Protein AF-0000000081231883 (afdb_homodimer)

pLDDT: mean 82.98, std 21.29, range [18.45, 96.56]

InterPro domains:
  IPR006917 SOUL heme-binding protein [PF04832] (1-91)
  IPR006917 SOUL heme-binding protein [PTHR11220] (1-91)
  IPR011256 Regulatory factor, effector binding domain superfamily [G3DSA:3.20.80.10] (1-98)
  IPR011256 Regulatory factor, effector binding domain superfamily [SSF55136] (1-93)

Radius of gyration: 17.08 Å; Cα contacts (8 Å, |Δi|>4): 357; chains: 2; bounding box: 40×40×47 Å

Secondary structure (DSSP, 8-state):
------TTS-TTSPP-SSTTEEEEEE--EEEEEEEE-S---HHHHHHHHHHHHHHHHS-SSEEEPTTPPPEEEE-PPTT--GGG--EEEEEEEEE---/------SSS-TTS---SSTTEEEEEE--EEEEEEEE-S---HHHHHHHHHHHHHHHHS-SSEEEPTTPPPEEEE-PPTT--GGG--EEEEEEEEE---

Solvent-accessible surface area (backbone atoms only — not comparable to full-atom values): 11205 Å² total; per-residue (Å²): 135,68,79,68,52,58,70,73,70,61,92,72,54,71,62,47,91,48,85,66,35,40,58,46,54,44,72,52,48,42,31,37,36,37,70,47,60,40,76,92,42,49,66,55,50,47,53,52,48,52,51,48,53,56,52,36,70,70,36,88,54,41,34,72,36,87,88,50,61,58,33,38,39,35,61,57,62,67,81,58,54,47,86,73,26,54,32,34,41,36,34,43,38,40,69,55,78,132,133,72,78,68,53,60,72,74,72,63,92,72,54,71,62,45,93,47,86,66,34,39,56,46,58,42,74,53,49,40,30,37,34,36,70,47,60,40,76,91,42,50,66,55,49,49,53,52,48,51,51,50,52,55,51,36,72,69,35,87,54,41,34,71,36,86,89,50,62,59,33,38,40,37,63,59,62,68,81,57,55,48,86,76,27,53,34,34,43,36,34,42,38,39,69,54,78,128

Foldseek 3Di:
DDPPLPPPPDPPDDQDPDVVDGDGDDDDFAKDKDKDFFDDDPVVLVVVVVVRQVVQVPDQFKHFPPPWDKDKDWDDDPPPDRRPTMIMIMTTMDTDDD/DPPPLPPPPDPPDDQDPDVVDGDGDDDDFAKDKDKDFFDDDPVVLVVVVVVRQVVQVPDQFKHFPPPWDKDKDWDDDPPPDRRPTMIMIMTTMDTDDD

Sequence (196 aa):
MSFVMPSKYGANLPLPKDPTVRVEEVPGRVVAVVAFSGFVTDEEVKQRELKLRNALKKDPEFRVKHSAPVEVAQYNPPFTLPFTRRNEIALEVERKEEMSFVMPSKYGANLPLPKDPTVRVEEVPGRVVAVVAFSGFVTDEEVKQRELKLRNALKKDPEFRVKHSAPVEVAQYNPPFTLPFTRRNEIALEVERKEE

Structure (mmCIF, N/CA/C/O backbone):
data_AF-0000000081231883-model_v1
#
loop_
_entity.id
_entity.type
_entity.pdbx_description
1 polymer 'SOUL heme-binding family protein'
#
loop_
_atom_site.group_PDB
_atom_site.id
_atom_site.type_symbol
_atom_site.label_atom_id
_atom_site.label_alt_id
_atom_site.label_comp_id
_atom_site.label_asym_id
_atom_site.label_entity_id
_atom_site.label_seq_id
_atom_site.pdbx_PDB_ins_code
_atom_site.Cartn_x
_atom_site.Cartn_y
_atom_site.Cartn_z
_atom_site.occupancy
_atom_site.B_iso_or_equiv
_atom_site.auth_seq_id
_atom_site.auth_comp_id
_atom_site.auth_asym_id
_atom_site.auth_atom_id
_atom_site.pdbx_PDB_model_num
ATOM 1 N N . MET A 1 1 ? 9.781 12.938 -6.383 1 18.89 1 MET A N 1
ATOM 2 C CA . MET A 1 1 ? 9.867 12.234 -5.109 1 18.89 1 MET A CA 1
ATOM 3 C C . MET A 1 1 ? 9.773 10.727 -5.312 1 18.89 1 MET A C 1
ATOM 5 O O . MET A 1 1 ? 8.703 10.211 -5.648 1 18.89 1 MET A O 1
ATOM 9 N N . SER A 1 2 ? 10.789 10.102 -5.738 1 21.36 2 SER A N 1
ATOM 10 C CA . SER A 1 2 ? 11.039 8.852 -6.449 1 21.36 2 SER A CA 1
ATOM 11 C C . SER A 1 2 ? 10.836 7.648 -5.539 1 21.36 2 SER A C 1
ATOM 13 O O . SER A 1 2 ? 11.266 7.656 -4.383 1 21.36 2 SER A O 1
ATOM 15 N N . PHE A 1 3 ? 9.586 7.223 -5.434 1 26.95 3 PHE A N 1
ATOM 16 C CA . PHE A 1 3 ? 9.664 5.906 -4.809 1 26.95 3 PHE A CA 1
ATOM 17 C C . PHE A 1 3 ? 10.984 5.227 -5.129 1 26.95 3 PHE A C 1
ATOM 19 O O . PHE A 1 3 ? 11.266 4.91 -6.285 1 26.95 3 PHE A O 1
ATOM 26 N N . VAL A 1 4 ? 11.812 5.648 -4.336 1 29.12 4 VAL A N 1
ATOM 27 C CA . VAL A 1 4 ? 13.117 5.027 -4.5 1 29.12 4 VAL A CA 1
ATOM 28 C C . VAL A 1 4 ? 12.984 3.508 -4.391 1 29.12 4 VAL A C 1
ATOM 30 O O . VAL A 1 4 ? 12.516 2.994 -3.375 1 29.12 4 VAL A O 1
ATOM 33 N N . MET A 1 5 ? 12.562 2.932 -5.465 1 30.22 5 MET A N 1
ATOM 34 C CA . MET A 1 5 ? 12.797 1.498 -5.598 1 30.22 5 MET A CA 1
ATOM 35 C C . MET A 1 5 ? 14.086 1.092 -4.879 1 30.22 5 MET A C 1
ATOM 37 O O . MET A 1 5 ? 15.133 1.703 -5.082 1 30.22 5 MET A O 1
ATOM 41 N N . PRO A 1 6 ? 13.984 0.794 -3.664 1 32.59 6 PRO A N 1
ATOM 42 C CA . PRO A 1 6 ? 15.32 0.32 -3.301 1 32.59 6 PRO A CA 1
ATOM 43 C C . PRO A 1 6 ? 16.031 -0.382 -4.457 1 32.59 6 PRO A C 1
ATOM 45 O O . PRO A 1 6 ? 15.383 -0.932 -5.344 1 32.59 6 PRO A O 1
ATOM 48 N N . SER A 1 7 ? 17.203 0.118 -4.773 1 32.75 7 SER A N 1
ATOM 49 C CA . SER A 1 7 ? 18.141 -0.176 -5.852 1 32.75 7 SER A CA 1
ATOM 50 C C . SER A 1 7 ? 18.328 -1.679 -6.039 1 32.75 7 SER A C 1
ATOM 52 O O . SER A 1 7 ? 18.984 -2.119 -6.977 1 32.75 7 SER A O 1
ATOM 54 N N . LYS A 1 8 ? 18.094 -2.334 -4.934 1 32.94 8 LYS A N 1
ATOM 55 C CA . LYS A 1 8 ? 18.781 -3.584 -5.242 1 32.94 8 LYS A CA 1
ATOM 56 C C . LYS A 1 8 ? 18.078 -4.336 -6.367 1 32.94 8 LYS A C 1
ATOM 58 O O . LYS A 1 8 ? 18.609 -5.312 -6.898 1 32.94 8 LYS A O 1
ATOM 63 N N . TYR A 1 9 ? 16.828 -4.766 -6.141 1 35.31 9 TYR A N 1
ATOM 64 C CA . TYR A 1 9 ? 16.391 -5.406 -7.375 1 35.31 9 TYR A CA 1
ATOM 65 C C . TYR A 1 9 ? 16.328 -4.402 -8.523 1 35.31 9 TYR A C 1
ATOM 67 O O . TYR A 1 9 ? 15.938 -3.252 -8.32 1 35.31 9 TYR A O 1
ATOM 75 N N . GLY A 1 10 ? 17.094 -4.676 -9.68 1 36.62 10 GLY A N 1
ATOM 76 C CA . GLY A 1 10 ? 17.75 -4.191 -10.883 1 36.62 10 GLY A CA 1
ATOM 77 C C . GLY A 1 10 ? 16.844 -3.365 -11.766 1 36.62 10 GLY A C 1
ATOM 78 O O . GLY A 1 10 ? 15.609 -3.459 -11.672 1 36.62 10 GLY A O 1
ATOM 79 N N . ALA A 1 11 ? 17.281 -2.141 -12.25 1 43.47 11 ALA A N 1
ATOM 80 C CA . ALA A 1 11 ? 17.078 -1.302 -13.43 1 43.47 11 ALA A CA 1
ATOM 81 C C . ALA A 1 11 ? 16.406 -2.084 -14.547 1 43.47 11 ALA A C 1
ATOM 83 O O . ALA A 1 11 ? 15.875 -1.494 -15.5 1 43.47 11 ALA A O 1
ATOM 84 N N . ASN A 1 12 ? 16.656 -3.355 -14.414 1 45.56 12 ASN A N 1
ATOM 85 C CA . ASN A 1 12 ? 16.484 -4.047 -15.688 1 45.56 12 ASN A CA 1
ATOM 86 C C . ASN A 1 12 ? 15.094 -4.66 -15.805 1 45.56 12 ASN A C 1
ATOM 88 O O . ASN A 1 12 ? 14.898 -5.633 -16.547 1 45.56 12 ASN A O 1
ATOM 92 N N . LEU A 1 13 ? 14.305 -4.266 -14.781 1 55.81 13 LEU A N 1
ATOM 93 C CA . LEU A 1 13 ? 13.062 -4.969 -15.102 1 55.81 13 LEU A CA 1
ATOM 94 C C . LEU A 1 13 ? 12.352 -4.305 -16.281 1 55.81 13 LEU A C 1
ATOM 96 O O . LEU A 1 13 ? 12.188 -3.084 -16.297 1 55.81 13 LEU A O 1
ATOM 100 N N . PRO A 1 14 ? 12.242 -5.039 -17.344 1 53.84 14 PRO A N 1
ATOM 101 C CA . PRO A 1 14 ? 11.57 -4.473 -18.531 1 53.84 14 PRO A CA 1
ATOM 102 C C . PRO A 1 14 ? 10.219 -3.846 -18.188 1 53.84 14 PRO A C 1
ATOM 104 O O . PRO A 1 14 ? 9.562 -4.258 -17.234 1 53.84 14 PRO A O 1
ATOM 107 N N . LEU A 1 15 ? 10.016 -2.566 -18.422 1 58.22 15 LEU A N 1
ATOM 108 C CA . LEU A 1 15 ? 8.719 -1.905 -18.391 1 58.22 15 LEU A CA 1
ATOM 109 C C . LEU A 1 15 ? 7.715 -2.631 -19.281 1 58.22 15 LEU A C 1
ATOM 111 O O . LEU A 1 15 ? 8.062 -3.088 -20.359 1 58.22 15 LEU A O 1
ATOM 115 N N . PRO A 1 16 ? 6.48 -2.963 -18.547 1 58.5 16 PRO A N 1
ATOM 116 C CA . PRO A 1 16 ? 5.445 -3.475 -19.453 1 58.5 16 PRO A CA 1
ATOM 117 C C . PRO A 1 16 ? 5.324 -2.65 -20.734 1 58.5 16 PRO A C 1
ATOM 119 O O . PRO A 1 16 ? 5.836 -1.53 -20.797 1 58.5 16 PRO A O 1
ATOM 122 N N . LYS A 1 17 ? 4.82 -3.229 -21.75 1 64.25 17 LYS A N 1
ATOM 123 C CA . LYS A 1 17 ? 4.633 -2.557 -23.031 1 64.25 17 LYS A CA 1
ATOM 124 C C . LYS A 1 17 ? 3.805 -1.285 -22.875 1 64.25 17 LYS A C 1
ATOM 126 O O . LYS A 1 17 ? 3.961 -0.334 -23.641 1 64.25 17 LYS A O 1
ATOM 131 N N . ASP A 1 18 ? 2.961 -1.372 -21.797 1 70.69 18 ASP A N 1
ATOM 132 C CA . ASP A 1 18 ? 2.207 -0.158 -21.5 1 70.69 18 ASP A CA 1
ATOM 133 C C . ASP A 1 18 ? 2.99 0.762 -20.562 1 70.69 18 ASP A C 1
ATOM 135 O O . ASP A 1 18 ? 3.303 0.385 -19.422 1 70.69 18 ASP A O 1
ATOM 139 N N . PRO A 1 19 ? 3.342 1.934 -21.062 1 76.88 19 PRO A N 1
ATOM 140 C CA . PRO A 1 19 ? 4.227 2.834 -20.312 1 76.88 19 PRO A CA 1
ATOM 141 C C . PRO A 1 19 ? 3.623 3.303 -19 1 76.88 19 PRO A C 1
ATOM 143 O O . PRO A 1 19 ? 4.336 3.83 -18.141 1 76.88 19 PRO A O 1
ATOM 146 N N . THR A 1 20 ? 2.293 3.115 -18.875 1 82.75 20 THR A N 1
ATOM 147 C CA . THR A 1 20 ? 1.667 3.576 -17.641 1 82.75 20 THR A CA 1
ATOM 148 C C . THR A 1 20 ? 1.745 2.504 -16.547 1 82.75 20 THR A C 1
ATOM 150 O O . THR A 1 20 ? 1.49 2.779 -15.383 1 82.75 20 THR A O 1
ATOM 153 N N . VAL A 1 21 ? 2.125 1.306 -17 1 88.5 21 VAL A N 1
ATOM 154 C CA . VAL A 1 21 ? 2.248 0.185 -16.062 1 88.5 21 VAL A CA 1
ATOM 155 C C . VAL A 1 21 ? 3.725 -0.107 -15.805 1 88.5 21 VAL A C 1
ATOM 157 O O . VAL A 1 21 ? 4.523 -0.193 -16.734 1 88.5 21 VAL A O 1
ATOM 160 N N . ARG A 1 22 ? 4.082 -0.199 -14.594 1 91.81 22 ARG A N 1
ATOM 161 C CA . ARG A 1 22 ? 5.457 -0.528 -14.234 1 91.81 22 ARG A CA 1
ATOM 162 C C . ARG A 1 22 ? 5.5 -1.7 -13.258 1 91.81 22 ARG A C 1
ATOM 164 O O . ARG A 1 22 ? 4.598 -1.863 -12.43 1 91.81 22 ARG A O 1
ATOM 171 N N . VAL A 1 23 ? 6.551 -2.516 -13.445 1 92.38 23 VAL A N 1
ATOM 172 C CA . VAL A 1 23 ? 6.816 -3.578 -12.484 1 92.38 23 VAL A CA 1
ATOM 173 C C . VAL A 1 23 ? 7.984 -3.18 -11.578 1 92.38 23 VAL A C 1
ATOM 175 O O . VAL A 1 23 ? 9.023 -2.723 -12.07 1 92.38 23 VAL A O 1
ATOM 178 N N . GLU A 1 24 ? 7.723 -3.27 -10.258 1 93 24 GLU A N 1
ATOM 179 C CA . GLU A 1 24 ? 8.789 -2.877 -9.344 1 93 24 GLU A CA 1
ATOM 180 C C . GLU A 1 24 ? 8.891 -3.848 -8.172 1 93 24 GLU A C 1
ATOM 182 O O . GLU A 1 24 ? 7.91 -4.5 -7.809 1 93 24 GLU A O 1
ATOM 187 N N . GLU A 1 25 ? 10.078 -3.918 -7.672 1 92.88 25 GLU A N 1
ATOM 188 C CA . GLU A 1 25 ? 10.32 -4.672 -6.445 1 92.88 25 GLU A CA 1
ATOM 189 C C . GLU A 1 25 ? 10.18 -3.787 -5.211 1 92.88 25 GLU A C 1
ATOM 191 O O . GLU A 1 25 ? 10.781 -2.717 -5.137 1 92.88 25 GLU A O 1
ATOM 196 N N . VAL A 1 26 ? 9.414 -4.238 -4.309 1 92.62 26 VAL A N 1
ATOM 197 C CA . VAL A 1 26 ? 9.211 -3.537 -3.045 1 92.62 26 VAL A CA 1
ATOM 198 C C . VAL A 1 26 ? 9.938 -4.277 -1.922 1 92.62 26 VAL A C 1
ATOM 200 O O . VAL A 1 26 ? 9.625 -5.434 -1.633 1 92.62 26 VAL A O 1
ATOM 203 N N . PRO A 1 27 ? 10.914 -3.568 -1.324 1 93.25 27 PRO A N 1
ATOM 204 C CA . PRO A 1 27 ? 11.641 -4.223 -0.233 1 93.25 27 PRO A CA 1
ATOM 205 C C . PRO A 1 27 ? 10.766 -4.453 1.001 1 93.25 27 PRO A C 1
ATOM 207 O O . PRO A 1 27 ? 9.789 -3.734 1.213 1 93.25 27 PRO A O 1
ATOM 210 N N . GLY A 1 28 ? 11.141 -5.426 1.698 1 92.69 28 GLY A N 1
ATOM 211 C CA . GLY A 1 28 ? 10.492 -5.629 2.984 1 92.69 28 GLY A CA 1
ATOM 212 C C . GLY A 1 28 ? 10.719 -4.488 3.953 1 92.69 28 GLY A C 1
ATOM 213 O O . GLY A 1 28 ? 11.703 -3.754 3.84 1 92.69 28 GLY A O 1
ATOM 214 N N . ARG A 1 29 ? 9.797 -4.309 4.926 1 93.38 29 ARG A N 1
ATOM 215 C CA . ARG A 1 29 ? 9.867 -3.23 5.906 1 93.38 29 ARG A CA 1
ATOM 216 C C . ARG A 1 29 ? 9.016 -3.545 7.133 1 93.38 29 ARG A C 1
ATOM 218 O O . ARG A 1 29 ? 8.211 -4.477 7.109 1 93.38 29 ARG A O 1
ATOM 225 N N . VAL A 1 30 ? 9.328 -2.771 8.148 1 93.81 30 VAL A N 1
ATOM 226 C CA . VAL A 1 30 ? 8.492 -2.84 9.344 1 93.81 30 VAL A CA 1
ATOM 227 C C . VAL A 1 30 ? 7.59 -1.607 9.414 1 93.81 30 VAL A C 1
ATOM 229 O O . VAL A 1 30 ? 8.062 -0.478 9.258 1 93.81 30 VAL A O 1
ATOM 232 N N . VAL A 1 31 ? 6.25 -1.899 9.656 1 95.62 31 VAL A N 1
ATOM 233 C CA . VAL A 1 31 ? 5.316 -0.778 9.656 1 95.62 31 VAL A CA 1
ATOM 234 C C . VAL A 1 31 ? 4.414 -0.858 10.891 1 95.62 31 VAL A C 1
ATOM 236 O O . VAL A 1 31 ? 4.129 -1.95 11.383 1 95.62 31 VAL A O 1
ATOM 239 N N . ALA A 1 32 ? 4.047 0.25 11.406 1 95.5 32 ALA A N 1
ATOM 240 C CA . ALA A 1 32 ? 2.93 0.382 12.336 1 95.5 32 ALA A CA 1
ATOM 241 C C . ALA A 1 32 ? 1.638 0.726 11.602 1 95.5 32 ALA A C 1
ATOM 243 O O . ALA A 1 32 ? 1.637 1.562 10.688 1 95.5 32 ALA A O 1
ATOM 244 N N . VAL A 1 33 ? 0.572 0.059 12.023 1 95.94 33 VAL A N 1
ATOM 245 C CA . VAL A 1 33 ? -0.649 0.17 11.234 1 95.94 33 VAL A CA 1
ATOM 246 C C . VAL A 1 33 ? -1.846 0.386 12.164 1 95.94 33 VAL A C 1
ATOM 248 O O . VAL A 1 33 ? -1.903 -0.183 13.258 1 95.94 33 VAL A O 1
ATOM 251 N N . VAL A 1 34 ? -2.742 1.248 11.719 1 95 34 VAL A N 1
ATOM 252 C CA . VAL A 1 34 ? -4.086 1.326 12.281 1 95 34 VAL A CA 1
ATOM 253 C C . VAL A 1 34 ? -5.121 1.05 11.195 1 95 34 VAL A C 1
ATOM 255 O O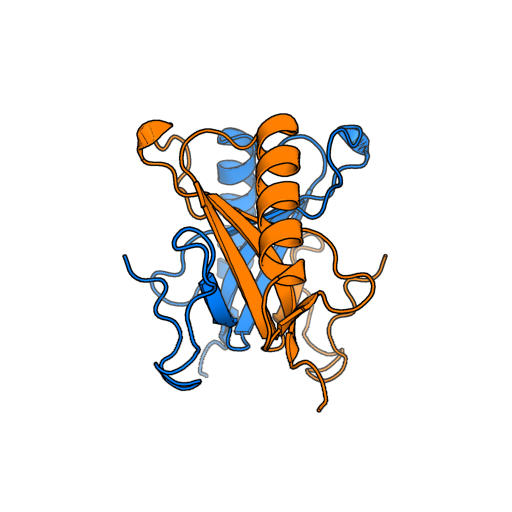 . VAL A 1 34 ? -5.043 1.613 10.102 1 95 34 VAL A O 1
ATOM 258 N N . ALA A 1 35 ? -5.977 0.111 11.438 1 93.5 35 ALA A N 1
ATOM 259 C CA . ALA A 1 35 ? -7.047 -0.228 10.5 1 93.5 35 ALA A CA 1
ATOM 260 C C . ALA A 1 35 ? -8.352 0.465 10.891 1 93.5 35 ALA A C 1
ATOM 262 O O . ALA A 1 35 ? -8.57 0.782 12.062 1 93.5 35 ALA A O 1
ATOM 263 N N . PHE A 1 36 ? -9.164 0.771 9.867 1 94.19 36 PHE A N 1
ATOM 264 C CA . PHE A 1 36 ? -10.477 1.352 10.086 1 94.19 36 PHE A CA 1
ATOM 265 C C . PHE A 1 36 ? -11.414 1.04 8.922 1 94.19 36 PHE A C 1
ATOM 267 O O . PHE A 1 36 ? -10.961 0.68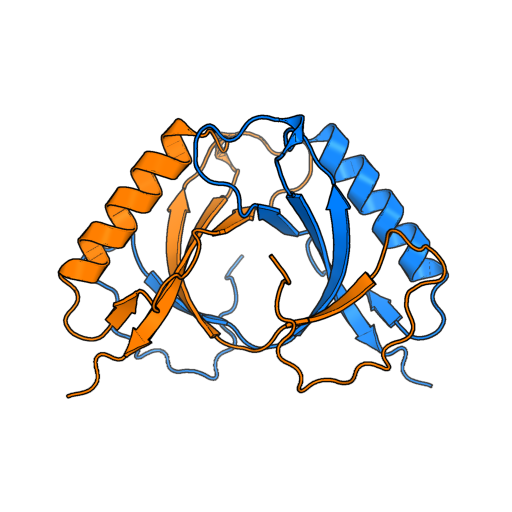6 7.836 1 94.19 36 PHE A O 1
ATOM 274 N N . SER A 1 37 ? -12.688 1.144 9.156 1 93.81 37 SER A N 1
ATOM 275 C CA . SER A 1 37 ? -13.688 0.882 8.125 1 93.81 37 SER A CA 1
ATOM 276 C C . SER A 1 37 ? -14.273 2.182 7.582 1 93.81 37 SER A C 1
ATOM 278 O O . SER A 1 37 ? -13.898 3.27 8.023 1 93.81 37 SER A O 1
ATOM 280 N N . GLY A 1 38 ? -15.055 2.02 6.5 1 93.94 38 GLY A N 1
ATOM 281 C CA . GLY A 1 38 ? -15.68 3.191 5.914 1 93.94 38 GLY A CA 1
ATOM 282 C C . GLY A 1 38 ? -14.891 3.773 4.758 1 93.94 38 GLY A C 1
ATOM 283 O O . GLY A 1 38 ? -14.07 3.084 4.148 1 93.94 38 GLY A O 1
ATOM 284 N N . PHE A 1 39 ? -15.172 5.016 4.441 1 92.75 39 PHE A N 1
ATOM 285 C CA . PHE A 1 39 ? -14.5 5.691 3.338 1 92.75 39 PHE A CA 1
ATOM 286 C C . PHE A 1 39 ? -13.242 6.41 3.824 1 92.75 39 PHE A C 1
ATOM 288 O O . PHE A 1 39 ? -13.234 6.984 4.914 1 92.75 39 PHE A O 1
ATOM 295 N N . VAL A 1 40 ? -12.305 6.391 3.018 1 94.38 40 VAL A N 1
ATOM 296 C CA . VAL A 1 40 ? -11.086 7.145 3.293 1 94.38 40 VAL A CA 1
ATOM 297 C C . VAL A 1 40 ? -11.297 8.617 2.941 1 94.38 40 VAL A C 1
ATOM 299 O O . VAL A 1 40 ? -11.461 8.961 1.769 1 94.38 40 VAL A O 1
ATOM 302 N N . THR A 1 41 ? -11.367 9.469 3.938 1 94.44 41 THR A N 1
ATOM 303 C CA . THR A 1 41 ? -11.406 10.914 3.771 1 94.44 41 THR A CA 1
ATOM 304 C C . THR A 1 41 ? -10.141 11.555 4.34 1 94.44 41 THR A C 1
ATOM 306 O O . THR A 1 41 ? -9.438 10.945 5.145 1 94.44 41 THR A O 1
ATOM 309 N N . ASP A 1 42 ? -9.883 12.781 3.936 1 95.12 42 ASP A N 1
ATOM 310 C CA . ASP A 1 42 ? -8.727 13.492 4.465 1 95.12 42 ASP A CA 1
ATOM 311 C C . ASP A 1 42 ? -8.812 13.633 5.98 1 95.12 42 ASP A C 1
ATOM 313 O O . ASP A 1 42 ? -7.797 13.57 6.676 1 95.12 42 ASP A O 1
ATOM 317 N N . GLU A 1 43 ? -9.961 13.867 6.449 1 96.25 43 GLU A N 1
ATOM 318 C CA . GLU A 1 43 ? -10.156 13.984 7.891 1 96.25 43 GLU A CA 1
ATOM 319 C C . GLU A 1 43 ? -9.844 12.672 8.602 1 96.25 43 GLU A C 1
ATOM 321 O O . GLU A 1 43 ? -9.195 12.664 9.648 1 96.25 43 GLU A O 1
ATOM 326 N N . GLU A 1 44 ? -10.344 11.523 8.062 1 95.38 44 GLU A N 1
ATOM 327 C CA . GLU A 1 44 ? -10.055 10.211 8.633 1 95.38 44 GLU A CA 1
ATOM 328 C C . GLU A 1 44 ? -8.555 9.93 8.633 1 95.38 44 GLU A C 1
ATOM 330 O O . GLU A 1 44 ? -8.008 9.43 9.617 1 95.38 44 GLU A O 1
ATOM 335 N N . VAL A 1 45 ? -7.953 10.305 7.57 1 96.25 45 VAL A N 1
ATOM 336 C CA . VAL A 1 45 ? -6.516 10.078 7.445 1 96.25 45 VAL A CA 1
ATOM 337 C C . VAL A 1 45 ? -5.77 10.891 8.5 1 96.25 45 VAL A C 1
ATOM 339 O O . VAL A 1 45 ? -4.898 10.359 9.195 1 96.25 45 VAL A O 1
ATOM 342 N N . LYS A 1 46 ? -6.098 12.094 8.617 1 96.56 46 LYS A N 1
ATOM 343 C CA . LYS A 1 46 ? -5.449 12.961 9.602 1 96.56 46 LYS A CA 1
ATOM 344 C C . LYS A 1 46 ? -5.621 12.414 11.016 1 96.56 46 LYS A C 1
ATOM 346 O O . LYS A 1 46 ? -4.656 12.336 11.773 1 96.56 46 LYS A O 1
ATOM 351 N N . GLN A 1 47 ? -6.773 12.062 11.375 1 96 47 GLN A N 1
ATOM 352 C CA . GLN A 1 47 ? -7.078 11.57 12.711 1 96 47 GLN A CA 1
ATOM 353 C C . GLN A 1 47 ? -6.328 10.273 13 1 96 47 GLN A C 1
ATOM 355 O O . GLN A 1 47 ? -5.727 10.117 14.062 1 96 47 GLN A O 1
ATOM 360 N N . ARG A 1 48 ? -6.398 9.312 12.062 1 95.31 48 ARG A N 1
ATOM 361 C CA . ARG A 1 48 ? -5.75 8.016 12.266 1 95.31 48 ARG A CA 1
ATOM 362 C C . ARG A 1 48 ? -4.234 8.164 12.297 1 95.31 48 ARG A C 1
ATOM 364 O O . ARG A 1 48 ? -3.551 7.461 13.047 1 95.31 48 ARG A O 1
ATOM 371 N N . GLU A 1 49 ? -3.77 9.07 11.438 1 95.19 49 GLU A N 1
ATOM 372 C CA . GLU A 1 49 ? -2.336 9.336 11.469 1 95.19 49 GLU A CA 1
ATOM 373 C C . GLU A 1 49 ? -1.909 9.883 12.836 1 95.19 49 GLU A C 1
ATOM 375 O O . GLU A 1 49 ? -0.897 9.445 13.391 1 95.19 49 GLU A O 1
ATOM 380 N N . LEU A 1 50 ? -2.604 10.875 13.312 1 94.75 50 LEU A N 1
ATOM 381 C CA . LEU A 1 50 ? -2.293 11.445 14.625 1 94.75 50 LEU A CA 1
ATOM 382 C C . LEU A 1 50 ? -2.318 10.375 15.703 1 94.75 50 LEU A C 1
ATOM 384 O O . LEU A 1 50 ? -1.422 10.32 16.547 1 94.75 50 LEU A O 1
ATOM 388 N N . LYS A 1 51 ? -3.311 9.562 15.641 1 94.38 51 LYS A N 1
ATOM 389 C CA . LYS A 1 51 ? -3.408 8.461 16.594 1 94.38 51 LYS A CA 1
ATOM 390 C C . LYS A 1 51 ? -2.184 7.555 16.516 1 94.38 51 LYS A C 1
ATOM 392 O O . LYS A 1 51 ? -1.617 7.176 17.547 1 94.38 51 LYS A O 1
ATOM 397 N N . LEU A 1 52 ? -1.804 7.242 15.375 1 94.75 52 LEU A N 1
ATOM 398 C CA . LEU A 1 52 ? -0.669 6.359 15.133 1 94.75 52 LEU A CA 1
ATOM 399 C C . LEU A 1 52 ? 0.626 6.988 15.641 1 94.75 52 LEU A C 1
ATOM 401 O O . LEU A 1 52 ? 1.401 6.344 16.344 1 94.75 52 LEU A O 1
ATOM 405 N N . ARG A 1 53 ? 0.81 8.2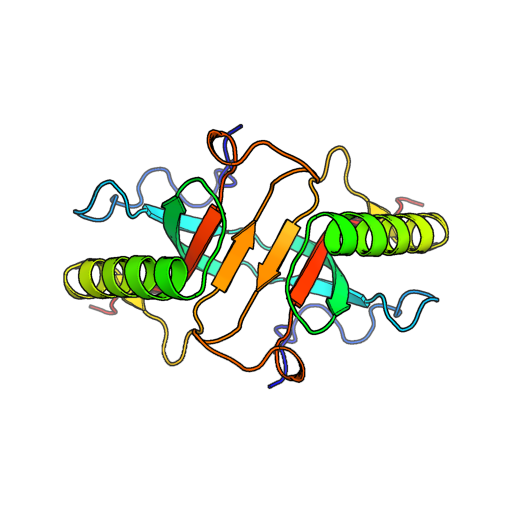03 15.312 1 94.38 53 ARG A N 1
ATOM 406 C CA . ARG A 1 53 ? 2.023 8.898 15.727 1 94.38 53 ARG A CA 1
ATOM 407 C C . ARG A 1 53 ? 2.082 9.047 17.25 1 94.38 53 ARG A C 1
ATOM 409 O O . ARG A 1 53 ? 3.146 8.891 17.844 1 94.38 53 ARG A O 1
ATOM 416 N N . ASN A 1 54 ? 1.008 9.383 17.844 1 94.19 54 ASN A N 1
ATOM 417 C CA . ASN A 1 54 ? 0.96 9.5 19.297 1 94.19 54 ASN A CA 1
ATOM 418 C C . ASN A 1 54 ? 1.265 8.164 19.969 1 94.19 54 ASN A C 1
ATOM 420 O O . ASN A 1 54 ? 1.973 8.125 20.984 1 94.19 54 ASN A O 1
ATOM 424 N N . ALA A 1 55 ? 0.686 7.09 19.453 1 92.88 55 ALA A N 1
ATOM 425 C CA . ALA A 1 55 ? 0.948 5.758 19.984 1 92.88 55 ALA A CA 1
ATOM 426 C C . ALA A 1 55 ? 2.43 5.406 19.891 1 92.88 55 ALA A C 1
ATOM 428 O O . ALA A 1 55 ? 2.996 4.809 20.812 1 92.88 55 ALA A O 1
ATOM 429 N N . LEU A 1 56 ? 3.012 5.773 18.828 1 93.31 56 LEU A N 1
ATOM 430 C CA . LEU A 1 56 ? 4.406 5.43 18.578 1 93.31 56 LEU A CA 1
ATOM 431 C C . LEU A 1 56 ? 5.336 6.262 19.469 1 93.31 56 LEU A C 1
ATOM 433 O O . LEU A 1 56 ? 6.434 5.816 19.812 1 93.31 56 LEU A O 1
ATOM 437 N N . LYS A 1 57 ? 4.891 7.469 19.734 1 92.38 57 LYS A N 1
ATOM 438 C CA . LYS A 1 57 ? 5.66 8.305 20.656 1 92.38 57 LYS A CA 1
ATOM 439 C C . LYS A 1 57 ? 5.789 7.652 22.031 1 92.38 57 LYS A C 1
ATOM 441 O O . LYS A 1 57 ? 6.824 7.777 22.688 1 92.38 57 LYS A O 1
ATOM 446 N N . LYS A 1 58 ? 4.824 6.934 22.344 1 90.25 58 LYS A N 1
ATOM 447 C CA . LYS A 1 58 ? 4.785 6.312 23.656 1 90.25 58 LYS A CA 1
ATOM 448 C C . LYS A 1 58 ? 5.363 4.898 23.625 1 90.25 58 LYS A C 1
ATOM 450 O O . LYS A 1 58 ? 5.496 4.246 24.656 1 90.25 58 LYS A O 1
ATOM 455 N N . ASP A 1 59 ? 5.594 4.41 22.5 1 89.44 59 ASP A N 1
ATOM 456 C CA . ASP A 1 59 ? 6.098 3.051 22.344 1 89.44 59 ASP A CA 1
ATOM 457 C C . ASP A 1 59 ? 7.574 2.963 22.734 1 89.44 59 ASP A C 1
ATOM 459 O O . ASP A 1 59 ? 8.383 3.781 22.312 1 89.44 59 ASP A O 1
ATOM 463 N N . PRO A 1 60 ? 7.879 2.01 23.516 1 89.44 60 PRO A N 1
ATOM 464 C CA . PRO A 1 60 ? 9.266 1.925 24 1 89.44 60 PRO A CA 1
ATOM 465 C C . PRO A 1 60 ? 10.195 1.249 23 1 89.44 60 PRO A C 1
ATOM 467 O O . PRO A 1 60 ? 11.414 1.35 23.109 1 89.44 60 PRO A O 1
ATOM 470 N N . GLU A 1 61 ? 9.703 0.61 21.984 1 90.69 61 GLU A N 1
ATOM 471 C CA . GLU A 1 61 ? 10.523 -0.254 21.141 1 90.69 61 GLU A CA 1
ATOM 472 C C . GLU A 1 61 ? 10.672 0.331 19.734 1 90.69 61 GLU A C 1
ATOM 474 O O . GLU A 1 61 ? 11.695 0.134 19.078 1 90.69 61 GLU A O 1
ATOM 479 N N . PHE A 1 62 ? 9.617 1.028 19.375 1 93.25 62 PHE A N 1
ATOM 480 C CA . PHE A 1 62 ? 9.625 1.46 17.984 1 93.25 62 PHE A CA 1
ATOM 481 C C . PHE A 1 62 ? 9.469 2.973 17.875 1 93.25 62 PHE A C 1
ATOM 483 O O . PHE A 1 62 ? 8.82 3.592 18.719 1 93.25 62 PHE A O 1
ATOM 490 N N . ARG A 1 63 ? 10.078 3.506 16.812 1 94.38 63 ARG A N 1
ATOM 491 C CA . ARG A 1 63 ? 9.898 4.902 16.422 1 94.38 63 ARG A CA 1
ATOM 492 C C . ARG A 1 63 ? 9.664 5.031 14.93 1 94.38 63 ARG A C 1
ATOM 494 O O . ARG A 1 63 ? 10.047 4.148 14.156 1 94.38 63 ARG A O 1
ATOM 501 N N . VAL A 1 64 ? 9.023 6.102 14.633 1 95 64 VAL A N 1
ATOM 502 C CA . VAL A 1 64 ? 8.789 6.371 13.219 1 95 64 VAL A CA 1
ATOM 503 C C . VAL A 1 64 ? 10.125 6.629 12.523 1 95 64 VAL A C 1
ATOM 505 O O . VAL A 1 64 ? 10.961 7.375 13.023 1 95 64 VAL A O 1
ATOM 508 N N . LYS A 1 65 ? 10.266 5.914 11.367 1 94.75 65 LYS A N 1
ATOM 509 C CA . LYS A 1 65 ? 11.445 6.219 10.57 1 94.75 65 LYS A CA 1
ATOM 510 C C . LYS A 1 65 ? 11.453 7.68 10.125 1 94.75 65 LYS A C 1
ATOM 512 O O . LYS A 1 65 ? 10.406 8.227 9.766 1 94.75 65 LYS A O 1
ATOM 517 N N . HIS A 1 66 ? 12.648 8.172 10.078 1 90 66 HIS A N 1
ATOM 518 C CA . HIS A 1 66 ? 12.797 9.57 9.719 1 90 66 HIS A CA 1
ATOM 519 C C . HIS A 1 66 ? 12.164 9.859 8.359 1 90 66 HIS A C 1
ATOM 521 O O . HIS A 1 66 ? 12.422 9.156 7.383 1 90 66 HIS A O 1
ATOM 527 N N . SER A 1 67 ? 11.266 10.844 8.32 1 86.94 67 SER A N 1
ATOM 528 C CA . SER A 1 67 ? 10.633 11.383 7.125 1 86.94 67 SER A CA 1
ATOM 529 C C . SER A 1 67 ? 9.758 10.328 6.445 1 86.94 67 SER A C 1
ATOM 531 O O . SER A 1 67 ? 9.562 10.367 5.23 1 86.94 67 SER A O 1
ATOM 533 N N . ALA A 1 68 ? 9.352 9.359 7.266 1 89.56 68 ALA A N 1
ATOM 534 C CA . ALA A 1 68 ? 8.445 8.367 6.691 1 89.56 68 ALA A CA 1
ATOM 535 C C . ALA A 1 68 ? 7.09 8.992 6.352 1 89.56 68 ALA A C 1
ATOM 537 O O . ALA A 1 68 ? 6.438 9.578 7.219 1 89.56 68 ALA A O 1
ATOM 538 N N . PRO A 1 69 ? 6.691 8.883 5.137 1 90.44 69 PRO A N 1
ATOM 539 C CA . PRO A 1 69 ? 5.359 9.375 4.789 1 90.44 69 PRO A CA 1
ATOM 540 C C . PRO A 1 69 ? 4.238 8.469 5.285 1 90.44 69 PRO A C 1
ATOM 542 O O . PRO A 1 69 ? 4.457 7.273 5.496 1 90.44 69 PRO A O 1
ATOM 545 N N . VAL A 1 70 ? 3.139 9.133 5.477 1 92.81 70 VAL A N 1
ATOM 546 C CA . VAL A 1 70 ? 1.959 8.344 5.797 1 92.81 70 VAL A CA 1
ATOM 547 C C . VAL A 1 70 ? 1.439 7.656 4.535 1 92.81 70 VAL A C 1
ATOM 549 O O . VAL A 1 70 ? 1.4 8.266 3.463 1 92.81 70 VAL A O 1
ATOM 552 N N . GLU A 1 71 ? 1.127 6.457 4.711 1 94.62 71 GLU A N 1
ATOM 553 C CA . GLU A 1 71 ? 0.583 5.676 3.604 1 94.62 71 GLU A CA 1
ATOM 554 C C . GLU A 1 71 ? -0.84 5.211 3.902 1 94.62 71 GLU A C 1
ATOM 556 O O . GLU A 1 71 ? -1.129 4.75 5.008 1 94.62 71 GLU A O 1
ATOM 561 N N . VAL A 1 72 ? -1.658 5.383 2.93 1 96 72 VAL A N 1
ATOM 562 C CA . VAL A 1 72 ? -3.006 4.824 3.002 1 96 72 VAL A CA 1
ATOM 563 C C . VAL A 1 72 ? -3.115 3.615 2.078 1 96 72 VAL A C 1
ATOM 565 O O . VAL A 1 72 ? -2.715 3.678 0.913 1 96 72 VAL A O 1
ATOM 568 N N . ALA A 1 73 ? -3.59 2.518 2.639 1 95.69 73 ALA A N 1
ATOM 569 C CA . ALA A 1 73 ? -3.783 1.293 1.867 1 95.69 73 ALA A CA 1
ATOM 570 C C . ALA A 1 73 ? -5.23 0.814 1.949 1 95.69 73 ALA A C 1
ATOM 572 O O . ALA A 1 73 ? -5.828 0.808 3.029 1 95.69 73 ALA A O 1
ATOM 573 N N . GLN A 1 74 ? -5.719 0.486 0.793 1 94.69 74 GLN A N 1
ATOM 574 C CA . GLN A 1 74 ? -7.055 -0.089 0.689 1 94.69 74 GLN A CA 1
ATOM 575 C C . GLN A 1 74 ? -7.023 -1.425 -0.049 1 94.69 74 GLN A C 1
ATOM 577 O O . GLN A 1 74 ? -6.281 -1.586 -1.02 1 94.69 74 GLN A O 1
ATOM 582 N N . TYR A 1 75 ? -7.84 -2.371 0.386 1 89.12 75 TYR A N 1
ATOM 583 C CA . TYR A 1 75 ? -7.883 -3.719 -0.167 1 89.12 75 TYR A CA 1
ATOM 584 C C . TYR A 1 75 ? -9.297 -4.094 -0.587 1 89.12 75 TYR A C 1
ATOM 586 O O . TYR A 1 75 ? -9.609 -5.273 -0.761 1 89.12 75 TYR A O 1
ATOM 594 N N . ASN A 1 76 ? -10.07 -3.189 -0.807 1 89.19 76 ASN A N 1
ATOM 595 C CA . ASN A 1 76 ? -11.492 -3.43 -1.04 1 89.19 76 ASN A CA 1
ATOM 596 C C . ASN A 1 76 ? -11.797 -3.572 -2.529 1 89.19 76 ASN A C 1
ATOM 598 O O . ASN A 1 76 ? -11.344 -2.764 -3.34 1 89.19 76 ASN A O 1
ATOM 602 N N . PRO A 1 77 ? -12.656 -4.621 -2.824 1 88.94 77 PRO A N 1
ATOM 603 C CA . PRO A 1 77 ? -13.219 -4.598 -4.176 1 88.94 77 PRO A CA 1
ATOM 604 C C . PRO A 1 77 ? -14.023 -3.33 -4.457 1 88.94 77 PRO A C 1
ATOM 606 O O . PRO A 1 77 ? -14.531 -2.695 -3.527 1 88.94 77 PRO A O 1
ATOM 609 N N . PRO A 1 78 ? -14 -3.066 -5.773 1 89.75 78 PRO A N 1
ATOM 610 C CA . PRO A 1 78 ? -14.875 -1.939 -6.117 1 89.75 78 PRO A CA 1
ATOM 611 C C . PRO A 1 78 ? -16.312 -2.146 -5.66 1 89.75 78 PRO A C 1
ATOM 613 O O . PRO A 1 78 ? -16.844 -3.262 -5.738 1 89.75 78 PRO A O 1
ATOM 616 N N . PHE A 1 79 ? -16.953 -1.092 -5.09 1 92.56 79 PHE A N 1
ATOM 617 C CA . PHE A 1 79 ? -18.359 -1.005 -4.703 1 92.56 79 PHE A CA 1
ATOM 618 C C . PHE A 1 79 ? -18.625 -1.809 -3.434 1 92.56 79 PHE A C 1
ATOM 620 O O . PHE A 1 79 ? -19.734 -2.295 -3.221 1 92.56 79 PHE A O 1
ATOM 627 N N . THR A 1 80 ? -17.531 -2.127 -2.826 1 93 80 THR A N 1
ATOM 628 C CA . THR A 1 80 ? -17.703 -2.682 -1.486 1 93 80 THR A CA 1
ATOM 629 C C . THR A 1 80 ? -18.469 -1.715 -0.589 1 93 80 THR A C 1
ATOM 631 O O . THR A 1 80 ? -18.25 -0.502 -0.646 1 93 80 THR A O 1
ATOM 634 N N . LEU A 1 81 ? -19.359 -2.256 0.265 1 94.19 81 LEU A N 1
ATOM 635 C CA . LEU A 1 81 ? -20.156 -1.433 1.17 1 94.19 81 LEU A CA 1
ATOM 636 C C . LEU A 1 81 ? -19.281 -0.797 2.24 1 94.19 81 LEU A C 1
ATOM 638 O O . LEU A 1 81 ? -18.359 -1.438 2.754 1 94.19 81 LEU A O 1
ATOM 642 N N . PRO A 1 82 ? -19.594 0.535 2.627 1 91.69 82 PRO A N 1
ATOM 643 C CA . PRO A 1 82 ? -18.719 1.318 3.506 1 91.69 82 PRO A CA 1
ATOM 644 C C . PRO A 1 82 ? -18.422 0.604 4.82 1 91.69 82 PRO A C 1
ATOM 646 O O . PRO A 1 82 ? -17.281 0.607 5.277 1 91.69 82 PRO A O 1
ATOM 649 N N . PHE A 1 83 ? -19.359 -0.119 5.41 1 92.81 83 PHE A N 1
ATOM 650 C CA . PHE A 1 83 ? -19.156 -0.699 6.734 1 92.81 83 PHE A CA 1
ATOM 651 C C . PHE A 1 83 ? -18.328 -1.978 6.645 1 92.81 83 PHE A C 1
ATOM 653 O O . PHE A 1 83 ? -17.844 -2.48 7.66 1 92.81 83 PHE A O 1
ATOM 660 N N . THR A 1 84 ? -18.047 -2.498 5.395 1 93.12 84 THR A N 1
ATOM 661 C CA . THR A 1 84 ? -17.281 -3.723 5.223 1 93.12 84 THR A CA 1
ATOM 662 C C . THR A 1 84 ? -15.906 -3.416 4.645 1 93.12 84 THR A C 1
ATOM 664 O O . THR A 1 84 ? -15.094 -4.324 4.438 1 93.12 84 THR A O 1
ATOM 667 N N . ARG A 1 85 ? -15.719 -2.115 4.453 1 94 85 ARG A N 1
ATOM 668 C CA . ARG A 1 85 ? -14.422 -1.725 3.908 1 94 85 ARG A CA 1
ATOM 669 C C . ARG A 1 85 ? -13.336 -1.809 4.969 1 94 85 ARG A C 1
ATOM 671 O O . ARG A 1 85 ? -13.578 -1.519 6.145 1 94 85 ARG A O 1
ATOM 678 N N . ARG A 1 86 ? -12.203 -2.256 4.453 1 91.25 86 ARG A N 1
ATOM 679 C CA . ARG A 1 86 ? -11.023 -2.264 5.316 1 91.25 86 ARG A CA 1
ATOM 680 C C . ARG A 1 86 ? -9.938 -1.346 4.77 1 91.25 86 ARG A C 1
ATOM 682 O O . ARG A 1 86 ? -9.414 -1.576 3.68 1 91.25 86 ARG A O 1
ATOM 689 N N . ASN A 1 87 ? -9.609 -0.31 5.539 1 94.25 87 ASN A N 1
ATOM 690 C CA . ASN A 1 87 ? -8.578 0.669 5.219 1 94.25 87 ASN A CA 1
ATOM 691 C C . ASN A 1 87 ? -7.465 0.676 6.262 1 94.25 87 ASN A C 1
ATOM 693 O O . ASN A 1 87 ? -7.699 0.353 7.43 1 94.25 87 ASN A O 1
ATOM 697 N N . GLU A 1 88 ? -6.301 0.985 5.812 1 95.25 88 GLU A N 1
ATOM 698 C CA . GLU A 1 88 ? -5.176 1.015 6.738 1 95.25 88 GLU A CA 1
ATOM 699 C C . GLU A 1 88 ? -4.359 2.295 6.578 1 95.25 88 GLU A C 1
ATOM 701 O O . GLU A 1 88 ? -4.145 2.762 5.457 1 95.25 88 GLU A O 1
ATOM 706 N N . ILE A 1 89 ? -4 2.865 7.645 1 96.06 89 ILE A N 1
ATOM 707 C CA . ILE A 1 89 ? -2.971 3.896 7.699 1 96.06 89 ILE A CA 1
ATOM 708 C C . ILE A 1 89 ? -1.676 3.303 8.25 1 96.06 89 ILE A C 1
ATOM 710 O O . ILE A 1 89 ? -1.684 2.627 9.281 1 96.06 89 ILE A O 1
ATOM 714 N N . ALA A 1 90 ? -0.582 3.564 7.496 1 95.75 90 ALA A N 1
ATOM 715 C CA . ALA A 1 90 ? 0.671 2.924 7.887 1 95.75 90 ALA A CA 1
ATOM 716 C C . ALA A 1 90 ? 1.817 3.93 7.914 1 95.75 90 ALA A C 1
ATOM 718 O O . ALA A 1 90 ? 1.847 4.867 7.113 1 95.75 90 ALA A O 1
ATOM 719 N N . LEU A 1 91 ? 2.723 3.691 8.828 1 95.75 91 LEU A N 1
ATOM 720 C CA . LEU A 1 91 ? 3.998 4.395 8.93 1 95.75 91 LEU A CA 1
ATOM 721 C C . LEU A 1 91 ? 5.152 3.412 9.078 1 95.75 91 LEU A C 1
ATOM 723 O O . LEU A 1 91 ? 5.078 2.473 9.867 1 95.75 91 LEU A O 1
ATOM 727 N N . GLU A 1 92 ? 6.129 3.627 8.273 1 95.88 92 GLU A N 1
ATOM 728 C CA . GLU A 1 92 ? 7.32 2.809 8.469 1 95.88 92 GLU A CA 1
ATOM 729 C C . GLU A 1 92 ? 8 3.129 9.789 1 95.88 92 GLU A C 1
ATOM 731 O O . GLU A 1 92 ? 8.148 4.297 10.156 1 95.88 92 GLU A O 1
ATOM 736 N N . VAL A 1 93 ? 8.422 2.047 10.484 1 95.81 93 VAL A N 1
ATOM 737 C CA . VAL A 1 93 ? 9.008 2.244 11.805 1 95.81 93 VAL A CA 1
ATOM 738 C C . VAL A 1 93 ? 10.344 1.499 11.891 1 95.81 93 VAL A C 1
ATOM 740 O O . VAL A 1 93 ? 10.656 0.674 11.031 1 95.81 93 VAL A O 1
ATOM 743 N N . GLU A 1 94 ? 11.133 1.927 12.812 1 95.19 94 GLU A N 1
ATOM 744 C CA . GLU A 1 94 ? 12.391 1.278 13.148 1 95.19 94 GLU A CA 1
ATOM 745 C C . GLU A 1 94 ? 12.539 1.099 14.656 1 95.19 94 GLU A C 1
ATOM 747 O O . GLU A 1 94 ? 11.875 1.787 15.438 1 95.19 94 GLU A O 1
ATOM 752 N N . ARG A 1 95 ? 13.32 0.126 15.031 1 92.56 95 ARG A N 1
ATOM 753 C CA . ARG A 1 95 ? 13.562 -0.098 16.453 1 92.56 95 ARG A CA 1
ATOM 754 C C . ARG A 1 95 ? 14.406 1.025 17.047 1 92.56 95 ARG A C 1
ATOM 756 O O . ARG A 1 95 ? 15.336 1.515 16.406 1 92.56 95 ARG A O 1
ATOM 763 N N . LYS A 1 96 ? 13.906 1.358 18.297 1 89.25 96 LYS A N 1
ATOM 764 C CA . LYS A 1 96 ? 14.664 2.385 19.016 1 89.25 96 LYS A CA 1
ATOM 765 C C . LYS A 1 96 ? 16.031 1.856 19.453 1 89.25 96 LYS A C 1
ATOM 767 O O . LYS A 1 96 ? 16.156 0.689 19.828 1 89.25 96 LYS A O 1
ATOM 772 N N . GLU A 1 97 ? 17.078 2.213 18.719 1 77 97 GLU A N 1
ATOM 773 C CA . GLU A 1 97 ? 18.406 1.801 19.188 1 77 97 GLU A CA 1
ATOM 774 C C . GLU A 1 97 ? 18.562 2.047 20.688 1 77 97 GLU A C 1
ATOM 776 O O . GLU A 1 97 ? 18.031 3.02 21.219 1 77 97 GLU A O 1
ATOM 781 N N . GLU A 1 98 ? 18.875 0.974 21.562 1 54.22 98 GLU A N 1
ATOM 782 C CA . GLU A 1 98 ? 19.344 1.169 22.938 1 54.22 98 GLU A CA 1
ATOM 783 C C . GLU A 1 98 ? 20.453 2.215 23 1 54.22 98 GLU A C 1
ATOM 785 O O . GLU A 1 98 ? 21.219 2.375 22.047 1 54.22 98 GLU A O 1
ATOM 790 N N . MET B 1 1 ? -10.039 -12.75 6.605 1 18.45 1 MET B N 1
ATOM 791 C CA . MET B 1 1 ? -9.023 -12.789 5.559 1 18.45 1 MET B CA 1
ATOM 792 C C . MET B 1 1 ? -7.688 -12.273 6.082 1 18.45 1 MET B C 1
ATOM 794 O O . MET B 1 1 ? -7.559 -11.086 6.402 1 18.45 1 MET B O 1
ATOM 798 N N . SER B 1 2 ? -6.941 -13.07 6.684 1 22.28 2 SER B N 1
ATOM 799 C CA . SER B 1 2 ? -5.801 -12.852 7.566 1 22.28 2 SER B CA 1
ATOM 800 C C . SER B 1 2 ? -4.598 -12.32 6.797 1 22.28 2 SER B C 1
ATOM 802 O O . SER B 1 2 ? -4.285 -12.805 5.707 1 22.28 2 SER B O 1
ATOM 804 N N . PHE B 1 3 ? -4.598 -10.984 6.605 1 26.2 3 PHE B N 1
ATOM 805 C CA . PHE B 1 3 ? -3.262 -10.562 6.203 1 26.2 3 PHE B CA 1
ATOM 806 C C . PHE B 1 3 ? -2.207 -11.523 6.734 1 26.2 3 PHE B C 1
ATOM 808 O O . PHE B 1 3 ? -2.018 -11.633 7.949 1 26.2 3 PHE B O 1
ATOM 815 N N . VAL B 1 4 ? -2.148 -12.438 5.949 1 28.53 4 VAL B N 1
ATOM 816 C CA . VAL B 1 4 ? -1.138 -13.406 6.348 1 28.53 4 VAL B CA 1
ATOM 817 C C . VAL B 1 4 ? 0.23 -12.734 6.422 1 28.53 4 VAL B C 1
ATOM 819 O O . VAL B 1 4 ? 0.726 -12.211 5.422 1 28.53 4 VAL B O 1
ATOM 822 N N . MET B 1 5 ? 0.419 -11.969 7.449 1 30.33 5 MET B N 1
ATOM 823 C CA . MET B 1 5 ? 1.79 -11.625 7.82 1 30.33 5 MET B CA 1
ATOM 824 C C . MET B 1 5 ? 2.746 -12.758 7.457 1 30.33 5 MET B C 1
ATOM 826 O O . MET B 1 5 ? 2.506 -13.914 7.809 1 30.33 5 MET B O 1
ATOM 830 N N . PRO B 1 6 ? 3.232 -12.711 6.289 1 32.75 6 PRO B N 1
ATOM 831 C CA . PRO B 1 6 ? 4.195 -13.812 6.262 1 32.75 6 PRO B CA 1
ATOM 832 C C . PRO B 1 6 ? 4.867 -14.047 7.613 1 32.75 6 PRO B C 1
ATOM 834 O O . PRO B 1 6 ? 4.973 -13.117 8.422 1 32.75 6 PRO B O 1
ATOM 837 N N . SER B 1 7 ? 4.801 -15.289 8.07 1 32.62 7 SER B N 1
ATOM 838 C CA . SER B 1 7 ? 5.195 -15.898 9.336 1 32.62 7 SER B CA 1
ATOM 839 C C . SER B 1 7 ? 6.605 -15.484 9.734 1 32.62 7 SER B C 1
ATOM 841 O O . SER B 1 7 ? 7.062 -15.789 10.836 1 32.62 7 SER B O 1
ATOM 843 N N . LYS B 1 8 ? 7.348 -15.117 8.703 1 33.06 8 LYS B N 1
ATOM 844 C CA . LYS B 1 8 ? 8.68 -15.281 9.281 1 33.06 8 LYS B CA 1
ATOM 845 C C . LYS B 1 8 ? 8.945 -14.219 10.344 1 33.06 8 LYS B C 1
ATOM 847 O O . LYS B 1 8 ? 9.945 -14.289 11.062 1 33.06 8 LYS B O 1
ATOM 852 N N . TYR B 1 9 ? 9.008 -12.945 9.969 1 35.19 9 TYR B N 1
ATOM 853 C CA . TYR B 1 9 ? 9.227 -12.172 11.188 1 35.19 9 TYR B CA 1
ATOM 854 C C . TYR B 1 9 ? 8.078 -12.359 12.172 1 35.19 9 TYR B C 1
ATOM 856 O O . TYR B 1 9 ? 6.922 -12.469 11.773 1 35.19 9 TYR B O 1
ATOM 864 N N . GLY B 1 10 ? 8.406 -12.75 13.508 1 36.5 10 GLY B N 1
ATOM 865 C CA . GLY B 1 10 ? 7.992 -13.375 14.75 1 36.5 10 GLY B CA 1
ATOM 866 C C . GLY B 1 10 ? 6.75 -12.742 15.359 1 36.5 10 GLY B C 1
ATOM 867 O O . GLY B 1 10 ? 6.453 -11.578 15.094 1 36.5 10 GLY B O 1
ATOM 868 N N . ALA B 1 11 ? 5.699 -13.547 15.773 1 44.19 11 ALA B N 1
ATOM 869 C CA . ALA B 1 11 ? 4.617 -13.523 16.75 1 44.19 11 ALA B CA 1
ATOM 870 C C . ALA B 1 11 ? 4.863 -12.461 17.812 1 44.19 11 ALA B C 1
ATOM 872 O O . ALA B 1 11 ? 3.936 -12.047 18.516 1 44.19 11 ALA B O 1
ATOM 873 N N . ASN B 1 12 ? 6.145 -12.297 17.953 1 45.56 12 ASN B N 1
ATOM 874 C CA . ASN B 1 12 ? 6.473 -11.734 19.25 1 45.56 12 ASN B CA 1
ATOM 875 C C . ASN B 1 12 ? 6.559 -10.211 19.203 1 45.56 12 ASN B C 1
ATOM 877 O O . ASN B 1 12 ? 7.277 -9.594 19.984 1 45.56 12 ASN B O 1
ATOM 881 N N . LEU B 1 13 ? 6.16 -9.734 18 1 55.81 13 LEU B N 1
ATOM 882 C CA . LEU B 1 13 ? 6.348 -8.305 18.188 1 55.81 13 LEU B CA 1
ATOM 883 C C . LEU B 1 13 ? 5.27 -7.73 19.109 1 55.81 13 LEU B C 1
ATOM 885 O O . LEU B 1 13 ? 4.086 -8.023 18.938 1 55.81 13 LEU B O 1
ATOM 889 N N . PRO B 1 14 ? 5.699 -7.25 20.25 1 53.62 14 PRO B N 1
ATOM 890 C CA . PRO B 1 14 ? 4.727 -6.707 21.203 1 53.62 14 PRO B CA 1
ATOM 891 C C . PRO B 1 14 ? 3.768 -5.707 20.562 1 53.62 14 PRO B C 1
ATOM 893 O O . PRO B 1 14 ? 4.121 -5.059 19.578 1 53.62 14 PRO B O 1
ATOM 896 N N . LEU B 1 15 ? 2.496 -5.926 20.578 1 58.41 15 LEU B N 1
ATOM 897 C CA . LEU B 1 15 ? 1.465 -4.953 20.234 1 58.41 15 LEU B CA 1
ATOM 898 C C . LEU B 1 15 ? 1.657 -3.656 21.016 1 58.41 15 LEU B C 1
ATOM 900 O O . LEU B 1 15 ? 2.018 -3.688 22.188 1 58.41 15 LEU B O 1
ATOM 904 N N . PRO B 1 16 ? 1.687 -2.506 20.141 1 58.78 16 PRO B N 1
ATOM 905 C CA . PRO B 1 16 ? 1.674 -1.259 20.906 1 58.78 16 PRO B CA 1
ATOM 906 C C . PRO B 1 16 ? 0.651 -1.274 22.047 1 58.78 16 PRO B C 1
ATOM 908 O O . PRO B 1 16 ? -0.237 -2.131 22.062 1 58.78 16 PRO B O 1
ATOM 911 N N . LYS B 1 17 ? 0.853 -0.461 23.016 1 64.75 17 LYS B N 1
ATOM 912 C CA . LYS B 1 17 ? -0.055 -0.368 24.156 1 64.75 17 LYS B CA 1
ATOM 913 C C . LYS B 1 17 ? -1.481 -0.073 23.703 1 64.75 17 LYS B C 1
ATOM 915 O O . LYS B 1 17 ? -2.443 -0.474 24.359 1 64.75 17 LYS B O 1
ATOM 920 N N . ASP B 1 18 ? -1.497 0.6 22.5 1 71.06 18 ASP B N 1
ATOM 921 C CA . ASP B 1 18 ? -2.82 0.83 21.938 1 71.06 18 ASP B CA 1
ATOM 922 C C . ASP B 1 18 ? -3.246 -0.336 21.047 1 71.06 18 ASP B C 1
ATOM 924 O O . ASP B 1 18 ? -2.59 -0.631 20.047 1 71.06 18 ASP B O 1
ATOM 928 N N . PRO B 1 19 ? -4.305 -1.025 21.453 1 77.06 19 PRO B N 1
ATOM 929 C CA . PRO B 1 19 ? -4.715 -2.26 20.781 1 77.06 19 PRO B CA 1
ATOM 930 C C . PRO B 1 19 ? -5.117 -2.029 19.328 1 77.06 19 PRO B C 1
ATOM 932 O O . PRO B 1 19 ? -5.219 -2.984 18.547 1 77.06 19 PRO B O 1
ATOM 935 N N . THR B 1 20 ? -5.352 -0.735 18.984 1 83.12 20 THR B N 1
ATOM 936 C CA . THR B 1 20 ? -5.773 -0.476 17.609 1 83.12 20 THR B CA 1
ATOM 937 C C . THR B 1 20 ? -4.566 -0.302 16.688 1 83.12 20 THR B C 1
ATOM 939 O O . THR B 1 20 ? -4.707 -0.312 15.469 1 83.12 20 THR B O 1
ATOM 942 N N . VAL B 1 21 ? -3.424 -0.169 17.328 1 88.88 21 VAL B N 1
ATOM 943 C CA . VAL B 1 21 ? -2.186 0 16.578 1 88.88 21 VAL B CA 1
ATOM 944 C C . VAL B 1 21 ? -1.377 -1.295 16.625 1 88.88 21 VAL B C 1
ATOM 946 O O . VAL B 1 21 ? -1.192 -1.889 17.688 1 88.88 21 VAL B O 1
ATOM 949 N N . ARG B 1 22 ? -0.951 -1.745 15.531 1 92 22 ARG B N 1
ATOM 950 C CA . ARG B 1 22 ? -0.123 -2.945 15.461 1 92 22 ARG B CA 1
ATOM 951 C C . ARG B 1 22 ? 1.146 -2.688 14.648 1 92 22 ARG B C 1
ATOM 953 O O . ARG B 1 22 ? 1.136 -1.896 13.703 1 92 22 ARG B O 1
ATOM 960 N N . VAL B 1 23 ? 2.205 -3.352 15.109 1 92.44 23 VAL B N 1
ATOM 961 C CA . VAL B 1 23 ? 3.447 -3.334 14.344 1 92.44 23 VAL B CA 1
ATOM 962 C C . VAL B 1 23 ? 3.629 -4.668 13.625 1 92.44 23 VAL B C 1
ATOM 964 O O . VAL B 1 23 ? 3.465 -5.734 14.227 1 92.44 23 VAL B O 1
ATOM 967 N N . GLU B 1 24 ? 3.873 -4.551 12.312 1 93 24 GLU B N 1
ATOM 968 C CA . GLU B 1 24 ? 4.031 -5.789 11.555 1 93 24 GLU B CA 1
ATOM 969 C C . GLU B 1 24 ? 5.176 -5.684 10.555 1 93 24 GLU B C 1
ATOM 971 O O . GLU B 1 24 ? 5.512 -4.586 10.102 1 93 24 GLU B O 1
ATOM 976 N N . GLU B 1 25 ? 5.727 -6.828 10.281 1 93.06 25 GLU B N 1
ATOM 977 C CA . GLU B 1 25 ? 6.723 -6.941 9.219 1 93.06 25 GLU B CA 1
ATOM 978 C C . GLU B 1 25 ? 6.074 -7.273 7.883 1 93.06 25 GLU B C 1
ATOM 980 O O . GLU B 1 25 ? 5.301 -8.227 7.781 1 93.06 25 GLU B O 1
ATOM 985 N N . VAL B 1 26 ? 6.391 -6.488 6.922 1 92.69 26 VAL B N 1
ATOM 986 C CA . VAL B 1 26 ? 5.898 -6.711 5.566 1 92.69 26 VAL B CA 1
ATOM 987 C C . VAL B 1 26 ? 7.027 -7.25 4.688 1 92.69 26 VAL B C 1
ATOM 989 O O . VAL B 1 26 ? 8.047 -6.578 4.492 1 92.69 26 VAL B O 1
ATOM 992 N N . PRO B 1 27 ? 6.793 -8.492 4.188 1 93.31 27 PRO B N 1
ATOM 993 C CA . PRO B 1 27 ? 7.836 -9.062 3.334 1 93.31 27 PRO B CA 1
ATOM 994 C C . PRO B 1 27 ? 7.977 -8.328 2.002 1 93.31 27 PRO B C 1
ATOM 996 O O . PRO B 1 27 ? 7.02 -7.707 1.532 1 93.31 27 PRO B O 1
ATOM 999 N N . GLY B 1 28 ? 9.133 -8.383 1.497 1 92.88 28 GLY B N 1
ATOM 1000 C CA . GLY B 1 28 ? 9.328 -7.867 0.151 1 92.88 28 GLY B CA 1
ATOM 1001 C C . GLY B 1 28 ? 8.516 -8.602 -0.896 1 92.88 28 GLY B C 1
ATOM 1002 O O . GLY B 1 28 ? 8.141 -9.758 -0.693 1 92.88 28 GLY B O 1
ATOM 1003 N N . ARG B 1 29 ? 8.195 -7.941 -2.039 1 93.38 29 ARG B N 1
ATOM 1004 C CA . ARG B 1 29 ? 7.398 -8.523 -3.115 1 93.38 29 ARG B CA 1
ATOM 1005 C C . ARG B 1 29 ? 7.617 -7.77 -4.426 1 93.38 29 ARG B C 1
ATOM 1007 O O . ARG B 1 29 ? 8.195 -6.684 -4.434 1 93.38 29 ARG B O 1
ATOM 1014 N N . VAL B 1 30 ? 7.188 -8.453 -5.438 1 93.75 30 VAL B N 1
ATOM 1015 C CA . VAL B 1 30 ? 7.176 -7.805 -6.746 1 93.75 30 VAL B CA 1
ATOM 1016 C C . VAL B 1 30 ? 5.746 -7.422 -7.121 1 93.75 30 VAL B C 1
ATOM 1018 O O . VAL B 1 30 ? 4.832 -8.242 -7.016 1 93.75 30 VAL B O 1
ATOM 1021 N N . VAL B 1 31 ? 5.613 -6.105 -7.582 1 95.62 31 VAL B N 1
ATOM 1022 C CA . VAL B 1 31 ? 4.262 -5.641 -7.883 1 95.62 31 VAL B CA 1
ATOM 1023 C C . VAL B 1 31 ? 4.25 -4.93 -9.234 1 95.62 31 VAL B C 1
ATOM 1025 O O . VAL B 1 31 ? 5.25 -4.328 -9.633 1 95.62 31 VAL B O 1
ATOM 1028 N N . ALA B 1 32 ? 3.188 -5.059 -9.93 1 95.5 32 ALA B N 1
ATOM 1029 C CA . ALA B 1 32 ? 2.855 -4.188 -11.055 1 95.5 32 ALA B CA 1
ATOM 1030 C C . ALA B 1 32 ? 1.972 -3.027 -10.609 1 95.5 32 ALA B C 1
ATOM 1032 O O . ALA B 1 32 ? 1.04 -3.215 -9.82 1 95.5 32 ALA B O 1
ATOM 1033 N N . VAL B 1 33 ? 2.318 -1.861 -11.156 1 95.88 33 VAL B N 1
ATOM 1034 C CA . VAL B 1 33 ? 1.662 -0.675 -10.609 1 95.88 33 VAL B CA 1
ATOM 1035 C C . VAL B 1 33 ? 1.226 0.24 -11.75 1 95.88 33 VAL B C 1
ATOM 1037 O O . VAL B 1 33 ? 1.927 0.365 -12.758 1 95.88 33 VAL B O 1
ATOM 1040 N N . VAL B 1 34 ? 0.039 0.828 -11.586 1 94.94 34 VAL B N 1
ATOM 1041 C CA . VAL B 1 34 ? -0.389 1.972 -12.383 1 94.94 34 VAL B CA 1
ATOM 1042 C C . VAL B 1 34 ? -0.67 3.164 -11.469 1 94.94 34 VAL B C 1
ATOM 1044 O O . VAL B 1 34 ? -1.362 3.029 -10.461 1 94.94 34 VAL B O 1
ATOM 1047 N N . ALA B 1 35 ? -0.032 4.25 -11.758 1 93.38 35 ALA B N 1
ATOM 1048 C CA . ALA B 1 35 ? -0.239 5.48 -11 1 93.38 35 ALA B CA 1
ATOM 1049 C C . ALA B 1 35 ? -1.248 6.391 -11.688 1 93.38 35 ALA B C 1
ATOM 1051 O O . ALA B 1 35 ? -1.406 6.34 -12.914 1 93.38 35 ALA B O 1
ATOM 1052 N N . PHE B 1 36 ? -2 7.184 -10.867 1 94.12 36 PHE B N 1
ATOM 1053 C CA . PHE B 1 36 ? -2.939 8.172 -11.398 1 94.12 36 PHE B CA 1
ATOM 1054 C C . PHE B 1 36 ? -3.166 9.289 -10.391 1 94.12 36 PHE B C 1
ATOM 1056 O O . PHE B 1 36 ? -2.881 9.133 -9.203 1 94.12 36 PHE B O 1
ATOM 1063 N N . SER B 1 37 ? -3.627 10.406 -10.859 1 93.75 37 SER B N 1
ATOM 1064 C CA . SER B 1 37 ? -3.902 11.555 -10.008 1 93.75 37 SER B CA 1
ATOM 1065 C C . SER B 1 37 ? -5.395 11.695 -9.727 1 93.75 37 SER B C 1
ATOM 1067 O O . SER B 1 37 ? -6.199 10.898 -10.219 1 93.75 37 SER B O 1
ATOM 1069 N N . GLY B 1 38 ? -5.695 12.609 -8.781 1 93.94 38 GLY B N 1
ATOM 1070 C CA . GLY B 1 38 ? -7.094 12.844 -8.453 1 93.94 38 GLY B CA 1
ATOM 1071 C C . GLY B 1 38 ? -7.57 12.039 -7.258 1 93.94 38 GLY B C 1
ATOM 1072 O O . GLY B 1 38 ? -6.766 11.617 -6.43 1 93.94 38 GLY B O 1
ATOM 1073 N N . PHE B 1 39 ? -8.875 11.875 -7.156 1 92.75 39 PHE B N 1
ATOM 1074 C CA . PHE B 1 39 ? -9.477 11.148 -6.043 1 92.75 39 PHE B CA 1
ATOM 1075 C C . PHE B 1 39 ? -9.641 9.672 -6.383 1 92.75 39 PHE B C 1
ATOM 1077 O O . PHE B 1 39 ? -9.977 9.328 -7.516 1 92.75 39 PHE B O 1
ATOM 1084 N N . VAL B 1 40 ? -9.445 8.906 -5.426 1 94.31 40 VAL B N 1
ATOM 1085 C CA . VAL B 1 40 ? -9.688 7.477 -5.574 1 94.31 40 VAL B CA 1
ATOM 1086 C C . VAL B 1 40 ? -11.18 7.191 -5.445 1 94.31 40 VAL B C 1
ATOM 1088 O O . VAL B 1 40 ? -11.766 7.371 -4.371 1 94.31 40 VAL B O 1
ATOM 1091 N N . THR B 1 41 ? -11.82 6.832 -6.535 1 94.44 41 THR B N 1
ATOM 1092 C CA . THR B 1 41 ? -13.203 6.371 -6.555 1 94.44 41 THR B CA 1
ATOM 1093 C C . THR B 1 41 ? -13.273 4.906 -6.969 1 94.44 41 THR B C 1
ATOM 1095 O O . THR B 1 41 ? -12.328 4.371 -7.555 1 94.44 41 THR B O 1
ATOM 1098 N N . ASP B 1 42 ? -14.391 4.277 -6.676 1 95.06 42 ASP B N 1
ATOM 1099 C CA . ASP B 1 42 ? -14.562 2.883 -7.07 1 95.06 42 ASP B CA 1
ATOM 1100 C C . ASP B 1 42 ? -14.461 2.725 -8.586 1 95.06 42 ASP B C 1
ATOM 1102 O O . ASP B 1 42 ? -13.93 1.725 -9.078 1 95.06 42 ASP B O 1
ATOM 1106 N N . GLU B 1 43 ? -14.969 3.652 -9.281 1 96.19 43 GLU B N 1
ATOM 1107 C CA . GLU B 1 43 ? -14.883 3.617 -10.742 1 96.19 43 GLU B CA 1
ATOM 1108 C C . GLU B 1 43 ? -13.438 3.709 -11.219 1 96.19 43 GLU B C 1
ATOM 1110 O O . GLU B 1 43 ? -13.031 2.98 -12.125 1 96.19 43 GLU B O 1
ATOM 1115 N N . GLU B 1 44 ? -12.664 4.625 -10.625 1 95.31 44 GLU B N 1
ATOM 1116 C CA . GLU B 1 44 ? -11.25 4.758 -10.977 1 95.31 44 GLU B CA 1
ATOM 1117 C C . GLU B 1 44 ? -10.484 3.471 -10.672 1 95.31 44 GLU B C 1
ATOM 1119 O O . GLU B 1 44 ? -9.664 3.029 -11.477 1 95.31 44 GLU B O 1
ATOM 1124 N N . VAL B 1 45 ? -10.797 2.928 -9.578 1 96.19 45 VAL B N 1
ATOM 1125 C CA . VAL B 1 45 ? -10.125 1.694 -9.18 1 96.19 45 VAL B CA 1
ATOM 1126 C C . VAL B 1 45 ? -10.438 0.586 -10.188 1 96.19 45 VAL B C 1
ATOM 1128 O O . VAL B 1 45 ? -9.539 -0.119 -10.641 1 96.19 45 VAL B O 1
ATOM 1131 N N . LYS B 1 46 ? -11.664 0.427 -10.492 1 96.5 46 LYS B N 1
ATOM 1132 C CA . LYS B 1 46 ? -12.078 -0.602 -11.438 1 96.5 46 LYS B CA 1
ATOM 1133 C C . LYS B 1 46 ? -11.375 -0.422 -12.781 1 96.5 46 LYS B C 1
ATOM 1135 O O . LYS B 1 46 ? -10.844 -1.382 -13.344 1 96.5 46 LYS B O 1
ATOM 1140 N N . GLN B 1 47 ? -11.367 0.748 -13.289 1 95.94 47 GLN B N 1
ATOM 1141 C CA . GLN B 1 47 ? -10.766 1.042 -14.594 1 95.94 47 GLN B CA 1
ATOM 1142 C C . GLN B 1 47 ? -9.266 0.774 -14.578 1 95.94 47 GLN B C 1
ATOM 1144 O O . GLN B 1 47 ? -8.734 0.14 -15.492 1 95.94 47 GLN B O 1
ATOM 1149 N N . ARG B 1 48 ? -8.578 1.284 -13.562 1 95.25 48 ARG B N 1
ATOM 1150 C CA . ARG B 1 48 ? -7.133 1.119 -13.484 1 95.25 48 ARG B CA 1
ATOM 1151 C C . ARG B 1 48 ? -6.758 -0.344 -13.266 1 95.25 48 ARG B C 1
ATOM 1153 O O . ARG B 1 48 ? -5.742 -0.814 -13.789 1 95.25 48 ARG B O 1
ATOM 1160 N N . GLU B 1 49 ? -7.574 -0.98 -12.453 1 95.12 49 GLU B N 1
ATOM 1161 C CA . GLU B 1 49 ? -7.336 -2.41 -12.273 1 95.12 49 GLU B CA 1
ATOM 1162 C C . GLU B 1 49 ? -7.449 -3.16 -13.594 1 95.12 49 GLU B C 1
ATOM 1164 O O . GLU B 1 49 ? -6.609 -4.008 -13.906 1 95.12 49 GLU B O 1
ATOM 1169 N N . LEU B 1 50 ? -8.523 -2.943 -14.305 1 94.69 50 LEU B N 1
ATOM 1170 C CA . LEU B 1 50 ? -8.719 -3.594 -15.594 1 94.69 50 LEU B CA 1
ATOM 1171 C C . LEU B 1 50 ? -7.539 -3.318 -16.516 1 94.69 50 LEU B C 1
ATOM 1173 O O . LEU B 1 50 ? -7.035 -4.23 -17.188 1 94.69 50 LEU B O 1
ATOM 1177 N N . LYS B 1 51 ? -7.145 -2.1 -16.531 1 94.31 51 LYS B N 1
ATOM 1178 C CA . LYS B 1 51 ? -5.988 -1.729 -17.344 1 94.31 51 LYS B CA 1
ATOM 1179 C C . LYS B 1 51 ? -4.754 -2.533 -16.938 1 94.31 51 LYS B C 1
ATOM 1181 O O . LYS B 1 51 ? -4.031 -3.045 -17.797 1 94.31 51 LYS B O 1
ATOM 1186 N N . LEU B 1 52 ? -4.531 -2.633 -15.719 1 94.56 52 LEU B N 1
ATOM 1187 C CA . LEU B 1 52 ? -3.379 -3.342 -15.172 1 94.56 52 LEU B CA 1
ATOM 1188 C C . LEU B 1 52 ? -3.443 -4.828 -15.516 1 94.56 52 LEU B C 1
ATOM 1190 O O . LEU B 1 52 ? -2.461 -5.402 -15.992 1 94.56 52 LEU B O 1
ATOM 1194 N N . ARG B 1 53 ? -4.559 -5.387 -15.312 1 94.31 53 ARG B N 1
ATOM 1195 C CA . ARG B 1 53 ? -4.727 -6.809 -15.586 1 94.31 53 ARG B CA 1
ATOM 1196 C C . ARG B 1 53 ? -4.57 -7.098 -17.078 1 94.31 53 ARG B C 1
ATOM 1198 O O . ARG B 1 53 ? -3.965 -8.102 -17.453 1 94.31 53 ARG B O 1
ATOM 1205 N N . ASN B 1 54 ? -5.125 -6.289 -17.891 1 94.12 54 ASN B N 1
ATOM 1206 C CA . ASN B 1 54 ? -4.992 -6.465 -19.328 1 94.12 54 ASN B CA 1
ATOM 1207 C C . ASN B 1 54 ? -3.537 -6.355 -19.781 1 94.12 54 ASN B C 1
ATOM 1209 O O . ASN B 1 54 ? -3.086 -7.121 -20.641 1 94.12 54 ASN B O 1
ATOM 1213 N N . ALA B 1 55 ? -2.857 -5.371 -19.234 1 92.75 55 ALA B N 1
ATOM 1214 C CA . ALA B 1 55 ? -1.441 -5.207 -19.562 1 92.75 55 ALA B CA 1
ATOM 1215 C C . ALA B 1 55 ? -0.641 -6.441 -19.156 1 92.75 55 ALA B C 1
ATOM 1217 O O . ALA B 1 55 ? 0.265 -6.867 -19.875 1 92.75 55 ALA B O 1
ATOM 1218 N N . LEU B 1 56 ? -0.953 -6.984 -18.047 1 93.25 56 LEU B N 1
ATOM 1219 C CA . LEU B 1 56 ? -0.212 -8.125 -17.516 1 93.25 56 LEU B CA 1
ATOM 1220 C C . LEU B 1 56 ? -0.519 -9.391 -18.328 1 93.25 56 LEU B C 1
ATOM 1222 O O . LEU B 1 56 ? 0.317 -10.289 -18.406 1 93.25 56 LEU B O 1
ATOM 1226 N N . LYS B 1 57 ? -1.732 -9.453 -18.812 1 92.38 57 LYS B N 1
ATOM 1227 C CA . LYS B 1 57 ? -2.088 -10.586 -19.672 1 92.38 57 LYS B CA 1
ATOM 1228 C C . LYS B 1 57 ? -1.194 -10.633 -20.906 1 92.38 57 LYS B C 1
ATOM 1230 O O . LYS B 1 57 ? -0.841 -11.719 -21.375 1 92.38 57 LYS B O 1
ATOM 1235 N N . LYS B 1 58 ? -0.803 -9.508 -21.312 1 90.31 58 LYS B N 1
ATOM 1236 C CA . LYS B 1 58 ? -0 -9.414 -22.516 1 90.31 58 LYS B CA 1
ATOM 1237 C C . LYS B 1 58 ? 1.491 -9.438 -22.203 1 90.31 58 LYS B C 1
ATOM 1239 O O . LYS B 1 58 ? 2.326 -9.461 -23.109 1 90.31 58 LYS B O 1
ATOM 1244 N N . ASP B 1 59 ? 1.81 -9.32 -21.016 1 89.5 59 ASP B N 1
ATOM 1245 C CA . ASP B 1 59 ? 3.209 -9.281 -20.594 1 89.5 59 ASP B CA 1
ATOM 1246 C C . ASP B 1 59 ? 3.854 -10.664 -20.719 1 89.5 59 ASP B C 1
ATOM 1248 O O . ASP B 1 59 ? 3.289 -11.656 -20.25 1 89.5 59 ASP B O 1
ATOM 1252 N N . PRO B 1 60 ? 4.973 -10.711 -21.297 1 89.44 60 PRO B N 1
ATOM 1253 C CA . PRO B 1 60 ? 5.602 -12.016 -21.5 1 89.44 60 PRO B CA 1
ATOM 1254 C C . PRO B 1 60 ? 6.355 -12.516 -20.281 1 89.44 60 PRO B C 1
ATOM 1256 O O . PRO B 1 60 ? 6.684 -13.703 -20.188 1 89.44 60 PRO B O 1
ATOM 1259 N N . GLU B 1 61 ? 6.637 -11.703 -19.297 1 90.56 61 GLU B N 1
ATOM 1260 C CA . GLU B 1 61 ? 7.555 -12.047 -18.219 1 90.56 61 GLU B CA 1
ATOM 1261 C C . GLU B 1 61 ? 6.809 -12.219 -16.891 1 90.56 61 GLU B C 1
ATOM 1263 O O . GLU B 1 61 ? 7.223 -13.016 -16.047 1 90.56 61 GLU B O 1
ATOM 1268 N N . PHE B 1 62 ? 5.738 -11.477 -16.812 1 93.31 62 PHE B N 1
ATOM 1269 C CA . PHE B 1 62 ? 5.094 -11.461 -15.508 1 93.31 62 PHE B CA 1
ATOM 1270 C C . PHE B 1 62 ? 3.623 -11.844 -15.625 1 93.31 62 PHE B C 1
ATOM 1272 O O . PHE B 1 62 ? 2.984 -11.57 -16.641 1 93.31 62 PHE B O 1
ATOM 1279 N N . ARG B 1 63 ? 3.164 -12.453 -14.539 1 94.5 63 ARG B N 1
ATOM 1280 C CA . ARG B 1 63 ? 1.745 -12.734 -14.359 1 94.5 63 ARG B CA 1
ATOM 1281 C C . ARG B 1 63 ? 1.281 -12.375 -12.953 1 94.5 63 ARG B C 1
ATOM 1283 O O . ARG B 1 63 ? 2.09 -12.32 -12.023 1 94.5 63 ARG B O 1
ATOM 1290 N N . VAL B 1 64 ? 0 -12.141 -12.922 1 95 64 VAL B N 1
ATOM 1291 C CA . VAL B 1 64 ? -0.574 -11.852 -11.609 1 95 64 VAL B CA 1
ATOM 1292 C C . VAL B 1 64 ? -0.494 -13.086 -10.727 1 95 64 VAL B C 1
ATOM 1294 O O . VAL B 1 64 ? -0.817 -14.195 -11.164 1 95 64 VAL B O 1
ATOM 1297 N N . LYS B 1 65 ? 0.025 -12.828 -9.484 1 94.75 65 LYS B N 1
ATOM 1298 C CA . LYS B 1 65 ? -0.003 -13.938 -8.531 1 94.75 65 LYS B CA 1
ATOM 1299 C C . LYS B 1 65 ? -1.432 -14.406 -8.281 1 94.75 65 LYS B C 1
ATOM 1301 O O . LYS B 1 65 ? -2.354 -13.594 -8.188 1 94.75 65 LYS B O 1
ATOM 1306 N N . HIS B 1 66 ? -1.491 -15.695 -8.094 1 90 66 HIS B N 1
ATOM 1307 C CA . HIS B 1 66 ? -2.805 -16.297 -7.887 1 90 66 HIS B CA 1
ATOM 1308 C C . HIS B 1 66 ? -3.527 -15.641 -6.711 1 90 66 HIS B C 1
ATOM 1310 O O . HIS B 1 66 ? -2.963 -15.508 -5.625 1 90 66 HIS B O 1
ATOM 1316 N N . SER B 1 67 ? -4.754 -15.156 -6.965 1 86.88 67 SER B N 1
ATOM 1317 C CA . SER B 1 67 ? -5.68 -14.609 -5.977 1 86.88 67 SER B CA 1
ATOM 1318 C C . SER B 1 67 ? -5.117 -13.344 -5.336 1 86.88 67 SER B C 1
ATOM 1320 O O . SER B 1 67 ? -5.43 -13.031 -4.184 1 86.88 67 SER B O 1
ATOM 1322 N N . ALA B 1 68 ? -4.195 -12.734 -6.086 1 89.56 68 ALA B N 1
ATOM 1323 C CA . ALA B 1 68 ? -3.684 -11.477 -5.555 1 89.56 68 ALA B CA 1
ATOM 1324 C C . ALA B 1 68 ? -4.77 -10.406 -5.543 1 89.56 68 ALA B C 1
ATOM 1326 O O . ALA B 1 68 ? -5.383 -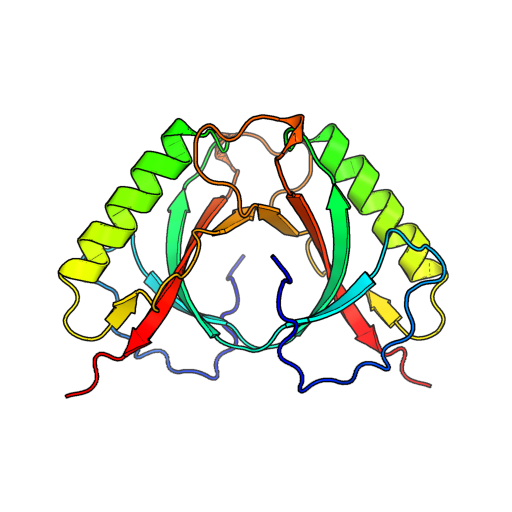10.117 -6.574 1 89.56 68 ALA B O 1
ATOM 1327 N N . PRO B 1 69 ? -5.004 -9.852 -4.402 1 90.56 69 PRO B N 1
ATOM 1328 C CA . PRO B 1 69 ? -5.973 -8.75 -4.355 1 90.56 69 PRO B CA 1
ATOM 1329 C C . PRO B 1 69 ? -5.422 -7.453 -4.934 1 90.56 69 PRO B C 1
ATOM 1331 O O . PRO B 1 69 ? -4.203 -7.25 -4.953 1 90.56 69 PRO B O 1
ATOM 1334 N N . VAL B 1 70 ? -6.395 -6.656 -5.406 1 92.75 70 VAL B N 1
ATOM 1335 C CA . VAL B 1 70 ? -6 -5.316 -5.832 1 92.75 70 VAL B CA 1
ATOM 1336 C C . VAL B 1 70 ? -5.758 -4.434 -4.609 1 92.75 70 VAL B C 1
ATOM 1338 O O . VAL B 1 70 ? -6.52 -4.484 -3.643 1 92.75 70 VAL B O 1
ATOM 1341 N N . GLU B 1 71 ? -4.699 -3.758 -4.703 1 94.75 71 GLU B N 1
ATOM 1342 C CA . GLU B 1 71 ? -4.355 -2.84 -3.619 1 94.75 71 GLU B CA 1
ATOM 1343 C C . GLU B 1 71 ? -4.355 -1.393 -4.105 1 94.75 71 GLU B C 1
ATOM 1345 O O . GLU B 1 71 ? -3.836 -1.093 -5.18 1 94.75 71 GLU B O 1
ATOM 1350 N N . VAL B 1 72 ? -4.961 -0.577 -3.32 1 96.06 72 VAL B N 1
ATOM 1351 C CA . VAL B 1 72 ? -4.891 0.86 -3.564 1 96.06 72 VAL B CA 1
ATOM 1352 C C . VAL B 1 72 ? -3.969 1.514 -2.537 1 96.06 72 VAL B C 1
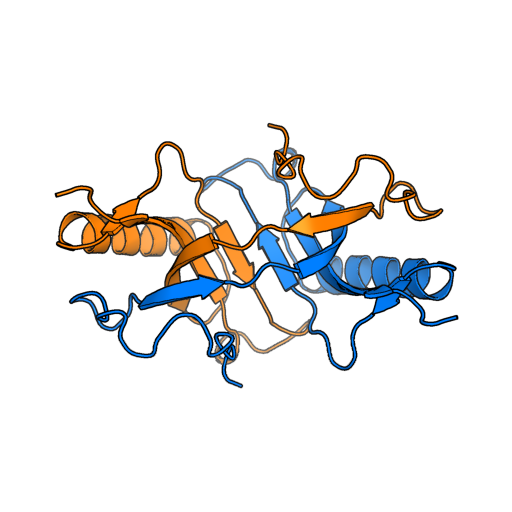ATOM 1354 O O . VAL B 1 72 ? -4.098 1.271 -1.334 1 96.06 72 VAL B O 1
ATOM 1357 N N . ALA B 1 73 ? -3.023 2.283 -3.018 1 95.75 73 ALA B N 1
ATOM 1358 C CA . ALA B 1 73 ? -2.096 2.998 -2.146 1 95.75 73 ALA B CA 1
ATOM 1359 C C . ALA B 1 73 ? -2.125 4.5 -2.424 1 95.75 73 ALA B C 1
ATOM 1361 O O . ALA B 1 73 ? -2.127 4.922 -3.584 1 95.75 73 ALA B O 1
ATOM 1362 N N . GLN B 1 74 ? -2.166 5.203 -1.346 1 94.56 74 GLN B N 1
ATOM 1363 C CA . GLN B 1 74 ? -2.1 6.66 -1.417 1 94.56 74 GLN B CA 1
ATOM 1364 C C . GLN B 1 74 ? -0.984 7.203 -0.529 1 94.56 74 GLN B C 1
ATOM 1366 O O . GLN B 1 74 ? -0.764 6.703 0.576 1 94.56 74 GLN B O 1
ATOM 1371 N N . TYR B 1 75 ? -0.301 8.242 -0.991 1 89.06 75 TYR B N 1
ATOM 1372 C CA . TYR B 1 75 ? 0.837 8.828 -0.291 1 89.06 75 TYR B CA 1
ATOM 1373 C C . TYR B 1 75 ? 0.636 10.32 -0.083 1 89.06 75 TYR B C 1
ATOM 1375 O O . TYR B 1 75 ? 1.596 11.055 0.173 1 89.06 75 TYR B O 1
ATOM 1383 N N . ASN B 1 76 ? -0.494 10.742 -0.112 1 89.06 76 ASN B N 1
ATOM 1384 C CA . ASN B 1 76 ? -0.785 12.172 -0.104 1 89.06 76 ASN B CA 1
ATOM 1385 C C . ASN B 1 76 ? -1.022 12.688 1.312 1 89.06 76 ASN B C 1
ATOM 1387 O O . ASN B 1 76 ? -1.759 12.07 2.086 1 89.06 76 ASN B O 1
ATOM 1391 N N . PRO B 1 77 ? -0.39 13.898 1.599 1 88.81 77 PRO B N 1
ATOM 1392 C CA . PRO B 1 77 ? -0.842 14.578 2.818 1 88.81 77 PRO B CA 1
ATOM 1393 C C . PRO B 1 77 ? -2.334 14.898 2.795 1 88.81 77 PRO B C 1
ATOM 1395 O O . PRO B 1 77 ? -2.926 15.031 1.719 1 88.81 77 PRO B O 1
ATOM 1398 N N . PRO B 1 78 ? -2.809 14.945 4.035 1 89.75 78 PRO B N 1
ATOM 1399 C CA . PRO B 1 78 ? -4.203 15.391 4.082 1 89.75 78 PRO B CA 1
ATOM 1400 C C . PRO B 1 78 ? -4.41 16.734 3.406 1 89.75 78 PRO B C 1
ATOM 1402 O O . PRO B 1 78 ? -3.566 17.641 3.529 1 89.75 78 PRO B O 1
ATOM 1405 N N . PHE B 1 79 ? -5.488 16.875 2.617 1 92.62 79 PHE B N 1
ATOM 1406 C CA . PHE B 1 79 ? -5.973 18.109 1.985 1 92.62 79 PHE B CA 1
ATOM 1407 C C . PHE B 1 79 ? -5.098 18.484 0.797 1 92.62 79 PHE B C 1
ATOM 1409 O O . PHE B 1 79 ? -4.984 19.656 0.452 1 92.62 79 PHE B O 1
ATOM 1416 N N . THR B 1 80 ? -4.336 17.547 0.439 1 93 80 THR B N 1
ATOM 1417 C CA . THR B 1 80 ? -3.643 17.719 -0.83 1 93 80 THR B CA 1
ATOM 1418 C C . THR B 1 80 ? -4.637 17.984 -1.959 1 93 80 THR B C 1
ATOM 1420 O O . THR B 1 80 ? -5.695 17.359 -2.014 1 93 80 THR B O 1
ATOM 1423 N N . LEU B 1 81 ? -4.305 18.891 -2.912 1 94.12 81 LEU B N 1
ATOM 1424 C CA . LEU B 1 81 ? -5.172 19.219 -4.035 1 94.12 81 LEU B CA 1
ATOM 1425 C C . LEU B 1 81 ? -5.273 18.047 -5.008 1 94.12 81 LEU B C 1
ATOM 1427 O O . LEU B 1 81 ? -4.285 17.359 -5.266 1 94.12 81 LEU B O 1
ATOM 1431 N N . PRO B 1 82 ? -6.5 17.844 -5.594 1 91.69 82 PRO B N 1
ATOM 1432 C CA . PRO B 1 82 ? -6.781 16.641 -6.398 1 91.69 82 PRO B CA 1
ATOM 1433 C C . PRO B 1 82 ? -5.781 16.453 -7.539 1 91.69 82 PRO B C 1
ATOM 1435 O O . PRO B 1 82 ? -5.328 15.328 -7.781 1 91.69 82 PRO B O 1
ATOM 1438 N N . PHE B 1 83 ? -5.348 17.5 -8.156 1 92.88 83 PHE B N 1
ATOM 1439 C CA . PHE B 1 83 ? -4.508 17.359 -9.344 1 92.88 83 PHE B CA 1
ATOM 1440 C C . PHE B 1 83 ? -3.066 17.062 -8.953 1 92.88 83 PHE B C 1
ATOM 1442 O O . PHE B 1 83 ? -2.262 16.656 -9.797 1 92.88 83 PHE B O 1
ATOM 1449 N N . THR B 1 84 ? -2.709 17.156 -7.637 1 93.06 84 THR B N 1
ATOM 1450 C CA . THR B 1 84 ? -1.349 16.891 -7.18 1 93.06 84 THR B CA 1
ATOM 1451 C C . THR B 1 84 ? -1.28 15.578 -6.414 1 93.06 84 THR B C 1
ATOM 1453 O O . THR B 1 84 ? -0.209 15.172 -5.957 1 93.06 84 THR B O 1
ATOM 1456 N N . ARG B 1 85 ? -2.445 14.969 -6.359 1 93.88 85 ARG B N 1
ATOM 1457 C CA . ARG B 1 85 ? -2.471 13.688 -5.652 1 93.88 85 ARG B CA 1
ATOM 1458 C C . ARG B 1 85 ? -1.843 12.586 -6.492 1 93.88 85 ARG B C 1
ATOM 1460 O O . ARG B 1 85 ? -1.985 12.57 -7.715 1 93.88 85 ARG B O 1
ATOM 1467 N N . ARG B 1 86 ? -1.162 11.758 -5.742 1 91.12 86 ARG B N 1
ATOM 1468 C CA . ARG B 1 86 ? -0.613 10.57 -6.379 1 91.12 86 ARG B CA 1
ATOM 1469 C C . ARG B 1 86 ? -1.196 9.297 -5.766 1 91.12 86 ARG B C 1
ATOM 1471 O O . ARG B 1 86 ? -0.995 9.023 -4.582 1 91.12 86 ARG B O 1
ATOM 1478 N N . ASN B 1 87 ? -1.888 8.516 -6.582 1 94.12 87 ASN B N 1
ATOM 1479 C CA . ASN B 1 87 ? -2.504 7.246 -6.207 1 94.12 87 ASN B CA 1
ATOM 1480 C C . ASN B 1 87 ? -1.954 6.09 -7.031 1 94.12 87 ASN B C 1
ATOM 1482 O O . ASN B 1 87 ? -1.527 6.281 -8.172 1 94.12 87 ASN B O 1
ATOM 1486 N N . GLU B 1 88 ? -1.961 4.973 -6.406 1 95.12 88 GLU B N 1
ATOM 1487 C CA . GLU B 1 88 ? -1.443 3.803 -7.113 1 95.12 88 GLU B CA 1
ATOM 1488 C C . GLU B 1 88 ? -2.379 2.607 -6.961 1 95.12 88 GLU B C 1
ATOM 1490 O O . GLU B 1 88 ? -2.936 2.381 -5.887 1 95.12 88 GLU B O 1
ATOM 1495 N N . ILE B 1 89 ? -2.594 1.912 -8.039 1 96 89 ILE B N 1
ATOM 1496 C CA . ILE B 1 89 ? -3.191 0.582 -8.039 1 96 89 ILE B CA 1
ATOM 1497 C C . ILE B 1 89 ? -2.111 -0.47 -8.273 1 96 89 ILE B C 1
ATOM 1499 O O . ILE B 1 89 ? -1.307 -0.343 -9.203 1 96 89 ILE B O 1
ATOM 1503 N N . ALA B 1 90 ? -2.111 -1.476 -7.355 1 95.75 90 ALA B N 1
ATOM 1504 C CA . ALA B 1 90 ? -1.029 -2.453 -7.438 1 95.75 90 ALA B CA 1
ATOM 1505 C C . ALA B 1 90 ? -1.572 -3.877 -7.383 1 95.75 90 ALA B C 1
ATOM 1507 O O . ALA B 1 90 ? -2.578 -4.141 -6.723 1 95.75 90 ALA B O 1
ATOM 1508 N N . LEU B 1 91 ? -0.897 -4.746 -8.094 1 95.69 91 LEU B N 1
ATOM 1509 C CA . LEU B 1 91 ? -1.104 -6.191 -8.047 1 95.69 91 LEU B CA 1
ATOM 1510 C C . LEU B 1 91 ? 0.221 -6.926 -7.867 1 95.69 91 LEU B C 1
ATOM 1512 O O . LEU B 1 91 ? 1.204 -6.613 -8.547 1 95.69 91 LEU B O 1
ATOM 1516 N N . 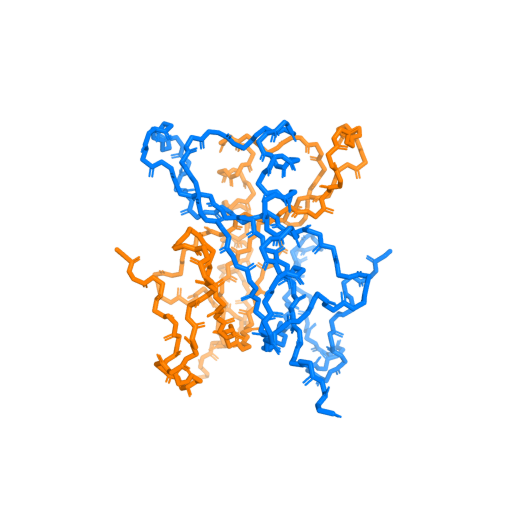GLU B 1 92 ? 0.211 -7.797 -6.918 1 95.81 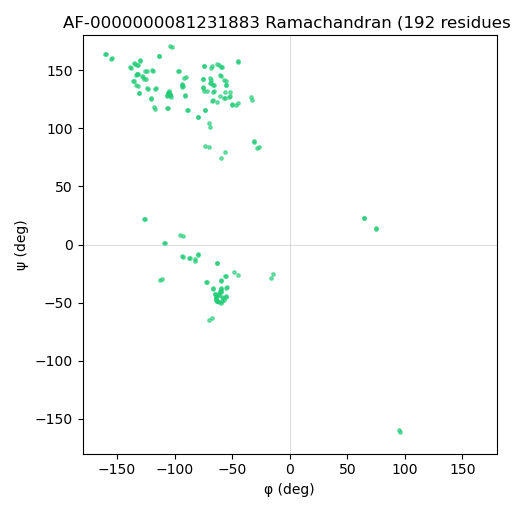92 GLU B N 1
ATOM 1517 C CA . GLU B 1 92 ? 1.401 -8.633 -6.793 1 95.81 92 GLU B CA 1
ATOM 1518 C C . GLU B 1 92 ? 1.57 -9.539 -8.008 1 95.81 92 GLU B C 1
ATOM 1520 O O . GLU B 1 92 ? 0.602 -10.133 -8.484 1 95.81 92 GLU B O 1
ATOM 1525 N N . VAL B 1 93 ? 2.844 -9.625 -8.469 1 95.88 93 VAL B N 1
ATOM 1526 C CA . VAL B 1 93 ? 3.096 -10.406 -9.68 1 95.88 93 VAL B CA 1
ATOM 1527 C C . VAL B 1 93 ? 4.242 -11.383 -9.438 1 95.88 93 VAL B C 1
ATOM 1529 O O . VAL B 1 93 ? 4.957 -11.273 -8.438 1 95.88 93 VAL B O 1
ATOM 1532 N N . GLU B 1 94 ? 4.254 -12.383 -10.242 1 95.19 94 GLU B N 1
ATOM 1533 C CA . GLU B 1 94 ? 5.336 -13.359 -10.266 1 95.19 94 GLU B CA 1
ATOM 1534 C C . GLU B 1 94 ? 5.816 -13.617 -11.695 1 95.19 94 GLU B C 1
ATOM 1536 O O . GLU B 1 94 ? 5.094 -13.344 -12.656 1 95.19 94 GLU B O 1
ATOM 1541 N N . ARG B 1 95 ? 7.043 -14.031 -11.797 1 92.5 95 ARG B N 1
ATOM 1542 C CA . ARG B 1 95 ? 7.582 -14.359 -13.109 1 92.5 95 ARG B CA 1
ATOM 1543 C C . ARG B 1 95 ? 6.926 -15.609 -13.68 1 92.5 95 ARG B C 1
ATOM 1545 O O . ARG B 1 95 ? 6.672 -16.562 -12.945 1 92.5 95 ARG B O 1
ATOM 1552 N N . LYS B 1 96 ? 6.691 -15.422 -15.008 1 89.44 96 LYS B N 1
ATOM 1553 C CA . LYS B 1 96 ? 6.121 -16.578 -15.688 1 89.44 96 LYS B CA 1
ATOM 1554 C C . LYS B 1 96 ? 7.141 -17.703 -15.805 1 89.44 96 LYS B C 1
ATOM 1556 O O . LYS B 1 96 ? 8.336 -17.453 -16 1 89.44 96 LYS B O 1
ATOM 1561 N N . GLU B 1 97 ? 6.961 -18.719 -14.961 1 76.94 97 GLU B N 1
ATOM 1562 C CA . GLU B 1 97 ? 7.859 -19.859 -15.109 1 76.94 97 GLU B CA 1
ATOM 1563 C C . GLU B 1 97 ? 7.98 -20.281 -16.578 1 76.94 97 GLU B C 1
ATOM 1565 O O . GLU B 1 97 ? 7.016 -20.188 -17.328 1 76.94 97 GLU B O 1
ATOM 1570 N N . GLU B 1 98 ? 9.227 -20.266 -17.219 1 53.81 98 GLU B N 1
ATOM 1571 C CA . GLU B 1 98 ? 9.477 -20.922 -18.5 1 53.81 98 GLU B CA 1
ATOM 1572 C C . GLU B 1 98 ? 8.875 -22.328 -18.531 1 53.81 98 GLU B C 1
ATOM 1574 O O . GLU B 1 98 ? 8.766 -22.984 -17.5 1 53.81 98 GLU B O 1
#

Nearest PDB structures (foldseek):
  6ssp-assembly2_I  TM=3.819E-01  e=1.695E+00  Dickeya chrysanthemi
  8xt0-assembly1_Lv  TM=2.875E-01  e=1.695E+00  Homo sapiens
  6gb2-assembly1_Bk  TM=3.025E-01  e=2.612E+00  Sus scrofa
  7a5k-assembly1_H6  TM=2.238E-01  e=1.803E+00  Homo sapiens
  5afh-assembly1_C  TM=3.983E-01  e=6.598E+00  Homo sapiens

Organism: NCBI:txid444605

=== Feature glossary ===
Feature key, reading from the visual/contextual features back to the raw sequence:

Rendered structure images. Structure images are PyMOL renders from six orthogonal camera directions. Cartoon representation draws helices as coils and strands as arrows; sticks shows the backbone as bonds; surface shows the solvent-excluded envelope. Rainbow coloring maps sequence position to hue (blue→red, N→C); chain coloring assigns a distinct color per polypeptide.

Contact-map, Ramachandran, and PAE plots. Three diagnostic plots accompany the record. The Cα contact map visualizes the tertiary structure as a 2D adjacency matrix (8 Å cutoff, sequence-local contacts suppressed). The Ramachandran plot shows the distribution of backbone (φ, ψ) torsions, with points in the α and β basins reflecting secondary structure content. The PAE plot shows AlphaFold's inter-residue confidence as a color matrix.

InterPro / GO / CATH / organism. The annotation block draws on four external resources. InterPro: which protein families and domains the sequence belongs to. GO: standardized terms for what the protein does, what process it participates in, and where in the cell it acts. CATH: which structural fold it has in the CATH hierarchy. Organism: the species of origin.

Nearest PDB structures. Structural nearest neighbors (via Foldseek easy-search vs the PDB). Reported per hit: target PDB id, E-value, and alignment TM-score. A TM-score above ~0.5 is the conventional threshold for 'same fold'.

Predicted aligned error. Predicted aligned error is AlphaFold's pairwise confidence. Unlike pLDDT (per-residue), PAE is per-residue-pair and captures whether two parts of the structure are correctly placed relative to each other. Units are ångströms of expected positional error.

Solvent-accessible surface area. SASA measures how much of the protein is reachable by solvent. It is computed by rolling a water-sized probe over the atomic surface and summing the exposed area (Å²). Per-residue SASA distinguishes core (buried, low SASA) from surface (exposed, high SASA) residues; total SASA is a whole-molecule size measure.

B-factor. Crystallographic B-factors measure how much each atom's electron density is smeared out, in Å². They rise in mobile loops and surface residues and fall in the buried interior. In AlphaFold models this column is 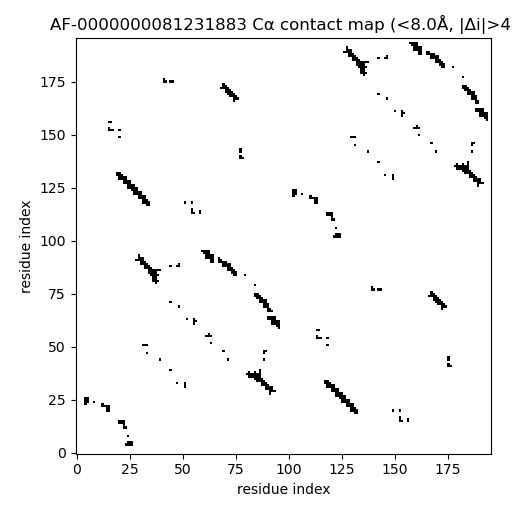repurposed to hold pLDDT instead.

pLDDT. For AlphaFold models, the B-factor field carries pLDDT — the model's own estimate of local accuracy on a 0–100 scale. Regions with pLDDT<50 should be treated as essentially unmodeled; they often correspond to intrinsically disordered segments.

Backbone torsions (φ/ψ). φ (phi) and ψ (psi) are the two rotatable backbone dihedrals per residue: φ is the C(i-1)–N–Cα–C torsion, ψ is the N–Cα–C–N(i+1) torsion, both in degrees on (−180°, 180°]. α-helical residues cluster near (−60°, −45°); β-strand residues near (−120°, +130°). A Ramachandran plot is simply a scatter of (φ, ψ) for every residue.

Radius of gyration, Cα contacts, bounding box. Radius of gyration (Rg) is the root-mean-square distance of Cα atoms from their centroid — a single number for overall size and compactness. A globular domain of N residues has Rg ≈ 2.2·N^0.38 Å; an extended or disordered chain has a much larger Rg. The Cα contact count is the number of residue pairs whose Cα atoms are within 8 Å and are more than four positions apart in sequence — a standard proxy for tertiary packing density. The bounding box is the smallest axis-aligned box enclosing all Cα atoms.

Secondary structure (3-state, P-SEA). Three-state secondary structure (P-SEA) collapses the eight DSSP classes into helix (a), strand (b), and coil (c). P-SEA assigns these from Cα geometry alone — distances and angles — without requiring backbone oxygens, so it works on any Cα trace.

Secondary structure (8-state, DSSP). Secondary structure is the local, repeating backbone conformation. DSSP classifies it into eight states by reading the hydrogen-bond network: three helix types (H, G, I), two β types (E, B), two non-regular types (T, S), and unstructured coil (-).

Foldseek 3Di. The Foldseek 3Di string encodes local tertiary geometry as a 20-letter alphabet — one character per residue — derived from the relative positions of nearby Cα atoms. Unlike the amino-acid sequence, 3Di is a direct function of the 3D structure, so two proteins with the same fold have similar 3Di strings even at low sequence identity.

mmCIF coordinates. Structure coordinates are given as an mmCIF _atom_site loop: one row per atom with element, residue name, chain id, sequence number, and x/y/z position in Å. Only the four main-chain atoms per residue are included here; side chains are omitted to keep the record compact.

Sequence. This is the polypeptide sequence — one letter per residue, N-terminus first. Length ranges from a few dozen residues for small domains to over a thousand for large multi-domain proteins.